Protein AF-A0A2V1GVE3-F1 (afdb_monomer)

Radius of gyration: 42.38 Å; Cα contacts (8 Å, |Δi|>4): 350; chains: 1; bounding box: 126×67×117 Å

Foldseek 3Di:
DDDDDDDDDDDDDDDDDDDPDDPDDDPDDDPPPPPQQKWKWFADPVRDIDIGSDDDPVGVQQWIFIATPVRHTPDTGHHNDDPVRVVVVVVVVVVVVVVVVVVVVVVVVLVVVLVVLVVQDVDLVRLVVVLVVLLVVLVVLLVVLVVVLVVLVVVLVVLVVVQVVCVVVVHDDDPVSVVSNVVSVVSNVVSVVVNVVSVVVSVVSVQVSLVSSVSNVVSQVVDPDQKDKDKADKAKDQDPVLLVVLVVLLVVLQVVQFPADWDDDDVQKTWGDDDPDQQGKTKIWGWHDDDRIIIIMMMIMGGPDPSRVVNCVDPSNNCSSVVSNVSSPPD

Mean predicted aligned error: 17.36 Å

Structure (mmCIF, N/CA/C/O backbone):
data_AF-A0A2V1GVE3-F1
#
_entry.id   AF-A0A2V1GVE3-F1
#
loop_
_atom_site.group_PDB
_atom_site.id
_atom_site.type_symbol
_atom_site.label_atom_id
_atom_site.label_alt_id
_atom_site.label_comp_id
_atom_site.label_asym_id
_atom_site.label_entity_id
_atom_site.label_seq_id
_atom_site.pdbx_PDB_ins_code
_atom_site.Cartn_x
_atom_site.Cartn_y
_atom_site.Cartn_z
_atom_site.occupancy
_atom_site.B_iso_or_equiv
_atom_site.auth_seq_id
_atom_site.auth_comp_id
_atom_site.auth_asym_id
_atom_site.auth_atom_id
_atom_site.pdbx_PDB_model_num
ATOM 1 N N . MET A 1 1 ? 76.079 37.825 -22.924 1.00 37.75 1 MET A N 1
ATOM 2 C CA . MET A 1 1 ? 77.444 38.268 -23.278 1.00 37.75 1 MET A CA 1
ATOM 3 C C . MET A 1 1 ? 78.174 37.105 -23.937 1.00 37.75 1 MET A C 1
ATOM 5 O O . MET A 1 1 ? 78.287 36.090 -23.274 1.00 37.75 1 MET A O 1
ATOM 9 N N . THR A 1 2 ? 78.630 37.287 -25.194 1.00 36.16 2 THR A N 1
ATOM 10 C CA . THR A 1 2 ? 79.810 36.641 -25.851 1.00 36.16 2 THR A CA 1
ATOM 11 C C . THR A 1 2 ? 79.883 35.098 -25.899 1.00 36.16 2 THR A C 1
ATOM 13 O O . THR A 1 2 ? 79.763 34.445 -24.884 1.00 36.16 2 THR A O 1
ATOM 16 N N . LYS A 1 3 ? 80.199 34.400 -26.996 1.00 37.75 3 LYS A N 1
ATOM 17 C CA . LYS A 1 3 ? 80.628 34.737 -28.361 1.00 37.75 3 LYS A CA 1
ATOM 18 C C . LYS A 1 3 ? 80.541 33.443 -29.204 1.00 37.75 3 LYS A C 1
ATOM 20 O O . LYS A 1 3 ? 80.610 32.338 -28.684 1.00 37.75 3 LYS A O 1
ATOM 25 N N . ILE A 1 4 ? 80.413 33.644 -30.506 1.00 44.38 4 ILE A N 1
ATOM 26 C CA . ILE A 1 4 ? 80.343 32.706 -31.637 1.00 44.38 4 ILE A CA 1
ATOM 27 C C . ILE A 1 4 ? 81.635 31.874 -31.809 1.00 44.38 4 ILE A C 1
ATOM 29 O O . ILE A 1 4 ? 82.706 32.464 -31.694 1.00 44.38 4 ILE A O 1
ATOM 33 N N . ASN A 1 5 ? 81.556 30.595 -32.236 1.00 37.81 5 ASN A N 1
ATOM 34 C CA . ASN A 1 5 ? 82.316 30.138 -33.421 1.00 37.81 5 ASN A CA 1
ATOM 35 C C . ASN A 1 5 ? 81.831 28.836 -34.103 1.00 37.81 5 ASN A C 1
ATOM 37 O O . ASN A 1 5 ? 81.372 27.900 -33.461 1.00 37.81 5 ASN A O 1
ATOM 41 N N . LYS A 1 6 ? 81.963 28.843 -35.437 1.00 43.66 6 LYS A N 1
ATOM 42 C CA . LYS A 1 6 ? 81.540 27.881 -36.475 1.00 43.66 6 LYS A CA 1
ATOM 43 C C . LYS A 1 6 ? 82.501 26.693 -36.663 1.00 43.66 6 LYS A C 1
ATOM 45 O O . LYS A 1 6 ? 83.693 26.846 -36.419 1.00 43.66 6 LYS A O 1
ATOM 50 N N . LYS A 1 7 ? 81.988 25.615 -37.288 1.00 41.34 7 LYS A N 1
ATOM 51 C CA . LYS A 1 7 ? 82.559 24.824 -38.423 1.00 41.34 7 LYS A CA 1
ATOM 52 C C . LYS A 1 7 ? 81.485 23.800 -38.884 1.00 41.34 7 LYS A C 1
ATOM 54 O O . LYS A 1 7 ? 81.005 23.047 -38.053 1.00 41.34 7 LYS A O 1
ATOM 59 N N . THR A 1 8 ? 80.818 23.952 -40.042 1.00 41.19 8 THR A N 1
ATOM 60 C CA . THR A 1 8 ? 81.115 23.358 -41.384 1.00 41.19 8 THR A CA 1
ATOM 61 C C . THR A 1 8 ? 81.388 21.840 -41.356 1.00 41.19 8 THR A C 1
ATOM 63 O O . THR A 1 8 ? 82.301 21.442 -40.649 1.00 41.19 8 THR A O 1
ATOM 66 N N . GLY A 1 9 ? 80.737 20.950 -42.122 1.00 36.59 9 GLY A N 1
ATOM 67 C CA . GLY A 1 9 ? 79.708 21.106 -43.156 1.00 36.59 9 GLY A CA 1
ATOM 68 C C . GLY A 1 9 ? 79.300 19.770 -43.826 1.00 36.59 9 GLY A C 1
ATOM 69 O O . GLY A 1 9 ? 79.754 18.713 -43.412 1.00 36.59 9 GLY A O 1
ATOM 70 N N . PHE A 1 10 ? 78.489 19.905 -44.888 1.00 38.00 10 PHE A N 1
ATOM 71 C CA . PHE A 1 10 ? 78.283 19.023 -46.059 1.00 38.00 10 PHE A CA 1
ATOM 72 C C . PHE A 1 10 ? 77.611 17.630 -45.964 1.00 38.00 10 PHE A C 1
ATOM 74 O O . PHE A 1 10 ? 78.106 16.719 -45.316 1.00 38.00 10 PHE A O 1
ATOM 81 N N . GLY A 1 11 ? 76.550 17.452 -46.779 1.00 40.25 11 GLY A N 1
ATOM 82 C CA . GLY A 1 11 ? 76.031 16.152 -47.241 1.00 40.25 11 GLY A CA 1
ATOM 83 C C . GLY A 1 11 ? 74.577 16.152 -47.762 1.00 40.25 11 GLY A C 1
ATOM 84 O O . GLY A 1 11 ? 73.691 15.745 -47.027 1.00 40.25 11 GLY A O 1
ATOM 85 N N . PHE A 1 12 ? 74.353 16.641 -48.997 1.00 42.25 12 PHE A N 1
ATOM 86 C CA . PHE A 1 12 ? 73.345 16.237 -50.019 1.00 42.25 12 PHE A CA 1
ATOM 87 C C . PHE A 1 12 ? 72.037 15.551 -49.542 1.00 42.25 12 PHE A C 1
ATOM 89 O O . PHE A 1 12 ? 72.060 14.425 -49.069 1.00 42.25 12 PHE A O 1
ATOM 96 N N . SER A 1 13 ? 70.846 16.166 -49.571 1.00 39.00 13 SER A N 1
ATOM 97 C CA . SER A 1 13 ? 70.006 16.584 -50.719 1.00 39.00 13 SER A CA 1
ATOM 98 C C . SER A 1 13 ? 69.772 15.515 -51.803 1.00 39.00 13 SER A C 1
ATOM 100 O O . SER A 1 13 ? 70.729 15.043 -52.406 1.00 39.00 13 SER A O 1
ATOM 102 N N . LEU A 1 14 ? 68.479 15.292 -52.109 1.00 43.78 14 LEU A N 1
ATOM 103 C CA . LEU A 1 14 ? 67.877 14.676 -53.313 1.00 43.78 14 LEU A CA 1
ATOM 104 C C . LEU A 1 14 ? 67.512 13.177 -53.281 1.00 43.78 14 LEU A C 1
ATOM 106 O O . LEU A 1 14 ? 68.164 12.392 -53.948 1.00 43.78 14 LEU A O 1
ATOM 110 N N . ILE A 1 15 ? 66.372 12.810 -52.666 1.00 50.91 15 ILE A N 1
ATOM 111 C CA . ILE A 1 15 ? 65.412 11.833 -53.250 1.00 50.91 15 ILE A CA 1
ATOM 112 C C . ILE A 1 15 ? 63.977 12.234 -52.845 1.00 50.91 15 ILE A C 1
ATOM 114 O O . ILE A 1 15 ? 63.296 11.588 -52.053 1.00 50.91 15 ILE A O 1
ATOM 118 N N . ARG A 1 16 ? 63.506 13.370 -53.356 1.00 51.75 16 ARG A N 1
ATOM 119 C CA . ARG A 1 16 ? 62.081 13.719 -53.428 1.00 51.75 16 ARG A CA 1
ATOM 120 C C . ARG A 1 16 ? 61.879 14.269 -54.829 1.00 51.75 16 ARG A C 1
ATOM 122 O O . ARG A 1 16 ? 62.586 15.200 -55.185 1.00 51.75 16 ARG A O 1
ATOM 129 N N . GLN A 1 17 ? 60.910 13.718 -55.556 1.00 49.25 17 GLN A N 1
ATOM 130 C CA . GLN A 1 17 ? 60.541 14.020 -56.949 1.00 49.25 17 GLN A CA 1
ATOM 131 C C . GLN A 1 17 ? 61.241 13.165 -58.011 1.00 49.25 17 GLN A C 1
ATOM 133 O O . GLN A 1 17 ? 62.221 13.570 -58.623 1.00 49.25 17 GLN A O 1
ATOM 138 N N . ALA A 1 18 ? 60.640 12.015 -58.311 1.00 44.72 18 ALA A N 1
ATOM 139 C CA . ALA A 1 18 ? 60.601 11.512 -59.676 1.00 44.72 18 ALA A CA 1
ATOM 140 C C . ALA A 1 18 ? 59.328 10.675 -59.881 1.00 44.72 18 ALA A C 1
ATOM 142 O O . ALA A 1 18 ? 58.996 9.828 -59.058 1.00 44.72 18 ALA A O 1
ATOM 143 N N . LEU A 1 19 ? 58.667 10.935 -61.011 1.00 45.78 19 LEU A N 1
ATOM 144 C CA . LEU A 1 19 ? 57.646 10.112 -61.673 1.00 45.78 19 LEU A CA 1
ATOM 145 C C . LEU A 1 19 ? 56.192 10.207 -61.196 1.00 45.78 19 LEU A C 1
ATOM 147 O O . LEU A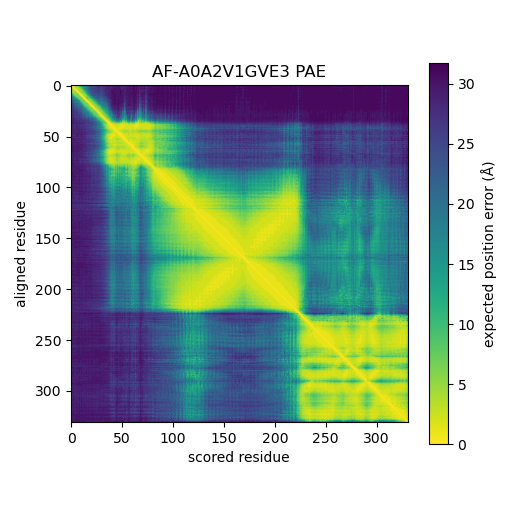 1 19 ? 55.490 9.239 -60.930 1.00 45.78 19 LEU A O 1
ATOM 151 N N . LEU A 1 20 ? 55.719 11.442 -61.319 1.00 49.06 20 LEU A N 1
ATOM 152 C CA . LEU A 1 20 ? 54.380 11.853 -61.744 1.00 49.06 20 LEU A CA 1
ATOM 153 C C . LEU A 1 20 ? 54.157 11.562 -63.258 1.00 49.06 20 LEU A C 1
ATOM 155 O O . LE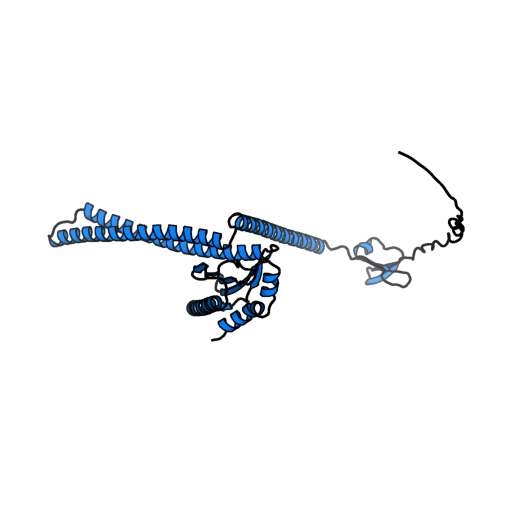U A 1 20 ? 53.846 12.466 -64.024 1.00 49.06 20 LEU A O 1
ATOM 159 N N . VAL A 1 21 ? 54.349 10.315 -63.719 1.00 54.81 21 VAL A N 1
ATOM 160 C CA . VAL A 1 21 ? 54.009 9.871 -65.096 1.00 54.81 21 VAL A CA 1
ATOM 161 C C . VAL A 1 21 ? 53.465 8.440 -65.044 1.00 54.81 21 VAL A C 1
ATOM 163 O O . VAL A 1 21 ? 54.191 7.463 -65.182 1.00 54.81 21 VAL A O 1
ATOM 166 N N . GLY A 1 22 ? 52.163 8.328 -64.796 1.00 44.28 22 GLY A N 1
ATOM 167 C CA . GLY A 1 22 ? 51.412 7.067 -64.787 1.00 44.28 22 GLY A CA 1
ATOM 168 C C . GLY A 1 22 ? 49.901 7.305 -64.836 1.00 44.28 22 GLY A C 1
ATOM 169 O O . GLY A 1 22 ? 49.133 6.542 -64.263 1.00 44.28 22 GLY A O 1
ATOM 170 N N . LEU A 1 23 ? 49.480 8.416 -65.453 1.00 51.88 23 LEU A N 1
ATOM 171 C CA . LEU A 1 23 ? 48.097 8.898 -65.478 1.00 51.88 23 LEU A CA 1
ATOM 172 C C . LEU A 1 23 ? 47.682 9.279 -66.910 1.00 51.88 23 LEU A C 1
ATOM 174 O O . LEU A 1 23 ? 47.375 10.432 -67.183 1.00 51.88 23 LEU A O 1
ATOM 178 N N . ALA A 1 24 ? 47.719 8.326 -67.841 1.00 51.75 24 ALA A N 1
ATOM 179 C CA . ALA A 1 24 ? 47.086 8.455 -69.157 1.00 51.75 24 ALA A CA 1
ATOM 180 C C . ALA A 1 24 ? 47.002 7.076 -69.825 1.00 51.75 24 ALA A C 1
ATOM 182 O O . ALA A 1 24 ? 47.941 6.650 -70.488 1.00 51.75 24 ALA A O 1
ATOM 183 N N . GLY A 1 25 ? 45.895 6.356 -69.627 1.00 52.75 25 GLY A N 1
ATOM 184 C CA . GLY A 1 25 ? 45.672 5.101 -70.352 1.00 52.75 25 GLY A CA 1
ATOM 185 C C . GLY A 1 25 ? 44.763 4.083 -69.677 1.00 52.75 25 GLY A C 1
ATOM 186 O O . GLY A 1 25 ? 45.091 2.907 -69.699 1.00 52.75 25 GLY A O 1
ATOM 187 N N . LEU A 1 26 ? 43.648 4.497 -69.065 1.00 49.66 26 LEU A N 1
ATOM 188 C CA . LEU A 1 26 ? 42.539 3.574 -68.780 1.00 49.66 26 LEU A CA 1
ATOM 189 C C . LEU A 1 26 ? 41.209 4.325 -68.589 1.00 49.66 26 LEU A C 1
ATOM 191 O O . LEU A 1 26 ? 40.486 4.128 -67.618 1.00 49.66 26 LEU A O 1
ATOM 195 N N . LEU A 1 27 ? 40.889 5.230 -69.515 1.00 52.12 27 LEU A N 1
ATOM 196 C CA . LEU A 1 27 ? 39.524 5.721 -69.693 1.00 52.12 27 LEU A CA 1
ATOM 197 C C . LEU A 1 27 ? 39.025 5.198 -71.040 1.00 52.12 27 LEU A C 1
ATOM 199 O O . LEU A 1 27 ? 39.650 5.484 -72.055 1.00 52.12 27 LEU A O 1
ATOM 203 N N . LEU A 1 28 ? 37.901 4.472 -70.986 1.00 52.44 28 LEU A N 1
ATOM 204 C CA . LEU A 1 28 ? 36.991 4.020 -72.057 1.00 52.44 28 LEU A CA 1
ATOM 205 C C . LEU A 1 28 ? 36.782 2.499 -72.092 1.00 52.44 28 LEU A C 1
ATOM 207 O O . LEU A 1 28 ? 37.067 1.814 -73.065 1.00 52.44 28 LEU A O 1
ATOM 211 N N . ALA A 1 29 ? 36.157 1.998 -71.031 1.00 51.84 29 ALA A N 1
ATOM 212 C CA . ALA A 1 29 ? 35.218 0.889 -71.131 1.00 51.84 29 ALA A CA 1
ATOM 213 C C . ALA A 1 29 ? 34.040 1.199 -70.199 1.00 51.84 29 ALA A C 1
ATOM 215 O O . ALA A 1 29 ? 33.938 0.674 -69.094 1.00 51.84 29 ALA A O 1
ATOM 216 N N . GLN A 1 30 ? 33.174 2.128 -70.611 1.00 52.72 30 GLN A N 1
ATOM 217 C CA . GLN A 1 30 ? 31.845 2.200 -70.014 1.00 52.72 30 GLN A CA 1
ATOM 218 C C . GLN A 1 30 ? 31.060 1.010 -70.576 1.00 52.72 30 GLN A C 1
ATOM 220 O O . GLN A 1 30 ? 30.898 0.941 -71.797 1.00 52.72 30 GLN A O 1
ATOM 225 N N . PRO A 1 31 ? 30.593 0.052 -69.755 1.00 49.28 31 PRO A N 1
ATOM 226 C CA . PRO A 1 31 ? 29.668 -0.943 -70.257 1.00 49.28 31 PRO A CA 1
ATOM 227 C C . PRO A 1 31 ? 28.415 -0.188 -70.694 1.00 49.28 31 PRO A C 1
ATOM 229 O O . PRO A 1 31 ? 27.732 0.428 -69.871 1.00 49.28 31 PRO A O 1
ATOM 232 N N . ALA A 1 32 ? 28.127 -0.210 -71.996 1.00 47.47 32 ALA A N 1
ATOM 233 C CA . ALA A 1 32 ? 26.813 0.146 -72.493 1.00 47.47 32 ALA A CA 1
ATOM 234 C C . ALA A 1 32 ? 25.817 -0.673 -71.670 1.00 47.47 32 ALA A C 1
ATOM 236 O O . ALA A 1 32 ? 25.848 -1.906 -71.677 1.00 47.47 32 ALA A O 1
ATOM 237 N N . SER A 1 33 ? 25.004 0.014 -70.872 1.00 47.16 33 SER A N 1
ATOM 238 C CA . SER A 1 33 ? 23.936 -0.629 -70.126 1.00 47.16 33 SER A CA 1
ATOM 239 C C . SER A 1 33 ? 22.958 -1.137 -71.169 1.00 47.16 33 SER A C 1
ATOM 241 O O . SER A 1 33 ? 22.114 -0.380 -71.636 1.00 47.16 33 SER A O 1
ATOM 243 N N . ALA A 1 34 ? 23.120 -2.388 -71.599 1.00 49.06 34 ALA A N 1
ATOM 244 C CA . ALA A 1 34 ? 22.124 -3.060 -72.406 1.00 49.06 34 ALA A CA 1
ATOM 245 C C . ALA A 1 34 ? 20.800 -2.918 -71.650 1.00 49.06 34 ALA A C 1
ATOM 247 O O . ALA A 1 34 ? 20.670 -3.425 -70.527 1.00 49.06 34 ALA A O 1
ATOM 248 N N . GLU A 1 35 ? 19.846 -2.177 -72.218 1.00 53.88 35 GLU A N 1
ATOM 249 C CA . GLU A 1 35 ? 18.466 -2.185 -71.751 1.00 53.88 35 GLU A CA 1
ATOM 250 C C . GLU A 1 35 ? 17.973 -3.624 -71.880 1.00 53.88 35 GLU A C 1
ATOM 252 O O . GLU A 1 35 ? 17.539 -4.071 -72.938 1.00 53.88 35 GLU A O 1
ATOM 257 N N . ARG A 1 36 ? 18.135 -4.396 -70.802 1.00 64.31 36 ARG A N 1
ATOM 258 C CA . ARG A 1 36 ? 17.699 -5.789 -70.735 1.00 64.31 36 ARG A CA 1
ATOM 259 C C . ARG A 1 36 ? 16.209 -5.794 -71.061 1.00 64.31 36 ARG A C 1
ATOM 261 O O . ARG A 1 36 ? 15.446 -5.187 -70.299 1.00 64.31 36 ARG A O 1
ATOM 268 N N . LYS A 1 37 ? 15.796 -6.423 -72.172 1.00 74.56 37 LYS A N 1
ATOM 269 C CA . LYS A 1 37 ? 14.394 -6.380 -72.604 1.00 74.56 37 LYS A CA 1
ATOM 270 C C . LYS A 1 37 ? 13.535 -6.959 -71.486 1.00 74.56 37 LYS A C 1
ATOM 272 O O . LYS A 1 37 ? 13.787 -8.054 -70.978 1.00 74.56 37 LYS A O 1
ATOM 277 N N . ARG A 1 38 ? 12.548 -6.178 -71.049 1.00 85.31 38 ARG A N 1
ATOM 278 C CA . ARG A 1 38 ? 11.604 -6.569 -70.000 1.00 85.31 38 ARG A CA 1
ATOM 279 C C . ARG A 1 38 ? 10.322 -7.036 -70.658 1.00 85.31 38 ARG A C 1
ATOM 281 O O . ARG A 1 38 ? 9.808 -6.371 -71.553 1.00 85.31 38 ARG A O 1
ATOM 288 N N . PHE A 1 39 ? 9.800 -8.149 -70.171 1.00 90.56 39 PHE A N 1
ATOM 289 C CA . PHE A 1 39 ? 8.516 -8.682 -70.596 1.00 90.56 39 PHE A CA 1
ATOM 290 C C . PHE A 1 39 ? 7.552 -8.682 -69.417 1.00 90.56 39 PHE A C 1
ATOM 292 O O . PHE A 1 39 ? 7.958 -8.779 -68.260 1.00 90.56 39 PHE A O 1
ATOM 299 N N . TYR A 1 40 ? 6.267 -8.586 -69.715 1.00 92.06 40 TYR A N 1
ATOM 300 C CA . TYR A 1 40 ? 5.182 -8.607 -68.751 1.00 92.06 40 TYR A CA 1
ATOM 301 C C . TYR A 1 40 ? 4.408 -9.909 -68.909 1.00 92.06 40 TYR A C 1
ATOM 303 O O . TYR A 1 40 ? 3.904 -10.204 -69.991 1.00 92.06 40 TYR A O 1
ATOM 311 N N . ARG A 1 41 ? 4.311 -10.675 -67.824 1.00 92.06 41 ARG A N 1
ATOM 312 C CA . ARG A 1 41 ? 3.550 -11.918 -67.727 1.00 92.06 41 ARG A CA 1
ATOM 313 C C . ARG A 1 41 ? 2.268 -11.679 -66.934 1.00 92.06 41 ARG A C 1
ATOM 315 O O . ARG A 1 41 ? 2.337 -11.268 -65.777 1.00 92.06 41 ARG A O 1
ATOM 322 N N . TYR A 1 42 ? 1.113 -11.921 -67.542 1.00 91.19 42 TYR A N 1
ATOM 323 C CA . TYR A 1 42 ? -0.207 -11.748 -66.921 1.00 91.19 42 TYR A CA 1
ATOM 324 C C . TYR A 1 42 ? -1.177 -12.850 -67.365 1.00 91.19 42 TYR A C 1
ATOM 326 O O . TYR A 1 42 ? -0.880 -13.597 -68.294 1.00 91.19 42 TYR A O 1
ATOM 334 N N . ILE A 1 43 ? -2.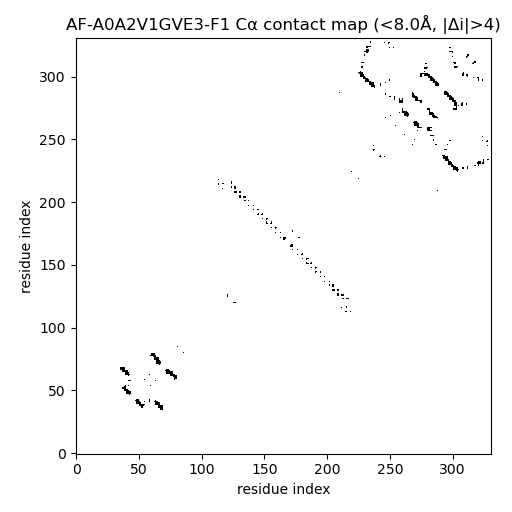324 -12.966 -66.694 1.00 89.81 43 ILE A N 1
ATOM 335 C CA . ILE A 1 43 ? -3.372 -13.939 -67.033 1.00 89.81 43 ILE A CA 1
ATOM 336 C C . ILE A 1 43 ? -4.490 -13.236 -67.815 1.00 89.81 43 ILE A C 1
ATOM 338 O O . ILE A 1 43 ? -4.984 -12.190 -67.382 1.00 89.81 43 ILE A O 1
ATOM 342 N N . ASP A 1 44 ? -4.858 -13.785 -68.974 1.00 87.94 44 ASP A N 1
ATOM 343 C CA . ASP A 1 44 ? -5.941 -13.270 -69.817 1.00 87.94 44 ASP A CA 1
ATOM 344 C C . ASP A 1 44 ? -7.343 -13.662 -69.299 1.00 87.94 44 ASP A C 1
ATOM 346 O O . ASP A 1 44 ? -7.499 -14.336 -68.281 1.00 87.94 44 ASP A 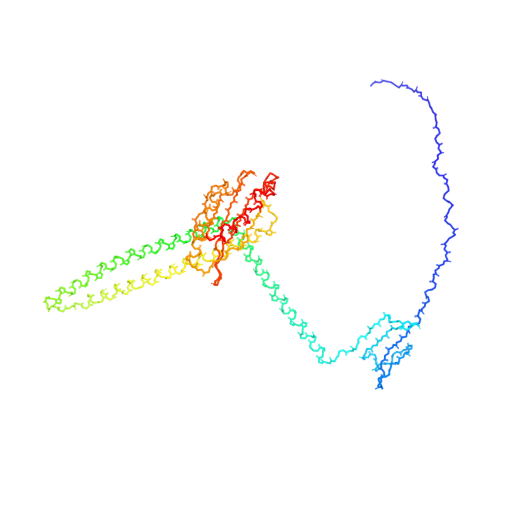O 1
ATOM 350 N N . GLU A 1 45 ? -8.401 -13.214 -69.978 1.00 85.56 45 GLU A N 1
ATOM 351 C CA . GLU A 1 45 ? -9.790 -13.544 -69.606 1.00 85.56 45 GLU A CA 1
ATOM 352 C C . GLU A 1 45 ? -10.127 -15.041 -69.726 1.00 85.56 45 GLU A C 1
ATOM 354 O O . GLU A 1 45 ? -11.050 -15.500 -69.060 1.00 85.56 45 GLU A O 1
ATOM 359 N N . GLY A 1 46 ? -9.367 -15.807 -70.515 1.00 84.56 46 GLY A N 1
ATOM 360 C CA . GLY A 1 46 ? -9.511 -17.256 -70.656 1.00 84.56 46 GLY A CA 1
ATOM 361 C C . GLY A 1 46 ? -8.656 -18.062 -69.674 1.00 84.56 46 GLY A C 1
ATOM 362 O O . GLY A 1 46 ? -8.549 -19.276 -69.832 1.00 84.56 46 GLY A O 1
ATOM 363 N N . GLY A 1 47 ? -8.011 -17.413 -68.697 1.00 81.69 47 GLY A N 1
ATOM 364 C CA . GLY A 1 47 ? -7.142 -18.077 -67.724 1.00 81.69 47 GLY A CA 1
ATOM 365 C C . GLY A 1 47 ? -5.765 -18.469 -68.271 1.00 81.69 47 GLY A C 1
ATOM 366 O O . GLY A 1 47 ? -5.039 -19.213 -67.614 1.00 81.69 47 GLY A O 1
ATOM 367 N N . ARG A 1 48 ? -5.379 -17.983 -69.458 1.00 89.56 48 ARG A N 1
ATOM 368 C CA . ARG A 1 48 ? -4.098 -18.304 -70.099 1.00 89.56 48 ARG A CA 1
ATOM 369 C C . ARG A 1 48 ? -3.023 -17.302 -69.698 1.00 89.56 48 ARG A C 1
ATOM 371 O O . ARG A 1 48 ? -3.257 -16.096 -69.647 1.00 89.56 48 ARG A O 1
ATOM 378 N N . THR A 1 49 ? -1.815 -17.803 -69.460 1.00 89.75 49 THR A N 1
ATOM 379 C CA . THR A 1 49 ? -0.634 -16.973 -69.200 1.00 89.75 49 THR A CA 1
ATOM 380 C C . THR A 1 49 ? -0.129 -16.359 -70.503 1.00 89.75 49 THR A C 1
ATOM 382 O O . THR A 1 49 ? 0.285 -17.076 -71.410 1.00 89.75 49 THR A O 1
ATOM 385 N N . VAL A 1 50 ? -0.122 -15.032 -70.581 1.00 91.06 50 VAL A N 1
ATOM 386 C CA . VAL A 1 50 ? 0.353 -14.255 -71.731 1.00 91.06 50 VAL A CA 1
ATOM 387 C C . VAL A 1 50 ? 1.629 -13.514 -71.346 1.00 91.06 50 VAL A C 1
ATOM 389 O O . VAL A 1 50 ? 1.688 -12.884 -70.290 1.00 91.06 50 VAL A O 1
ATOM 392 N N . ILE A 1 51 ? 2.646 -13.578 -72.209 1.00 91.50 51 ILE A N 1
ATOM 393 C CA . ILE A 1 51 ? 3.904 -12.830 -72.082 1.00 91.50 51 ILE A CA 1
ATOM 394 C C . ILE A 1 51 ? 3.968 -11.820 -73.226 1.00 91.50 51 ILE A C 1
ATOM 396 O O . ILE A 1 51 ? 3.879 -12.202 -74.389 1.00 91.50 51 ILE A O 1
ATOM 400 N N . ASN A 1 52 ? 4.104 -10.532 -72.911 1.00 89.69 52 ASN A N 1
ATOM 401 C CA . ASN A 1 52 ? 4.158 -9.472 -73.918 1.00 89.69 52 ASN A CA 1
ATOM 402 C C . ASN A 1 52 ? 5.095 -8.329 -73.485 1.00 89.69 52 ASN A C 1
ATOM 404 O O . ASN A 1 52 ? 5.374 -8.157 -72.301 1.00 89.69 52 ASN A O 1
ATOM 408 N N . TYR A 1 53 ? 5.569 -7.526 -74.434 1.00 88.25 53 TYR A N 1
ATOM 409 C CA . TYR A 1 53 ? 6.373 -6.324 -74.197 1.00 88.25 53 TYR A CA 1
ATOM 410 C C . TYR A 1 53 ? 5.575 -5.182 -73.554 1.00 88.25 53 TYR A C 1
ATOM 412 O O . TYR A 1 53 ? 6.152 -4.250 -73.003 1.00 88.25 53 TYR A O 1
ATOM 420 N N . THR A 1 54 ? 4.242 -5.231 -73.605 1.00 85.56 54 THR A N 1
ATOM 421 C CA . THR A 1 54 ? 3.363 -4.224 -72.997 1.00 85.56 54 THR A CA 1
ATOM 422 C C . THR A 1 54 ? 2.163 -4.892 -72.340 1.00 85.56 54 THR A C 1
ATOM 424 O O . THR A 1 54 ? 1.644 -5.895 -72.833 1.00 85.56 54 THR A O 1
ATOM 427 N N . ILE A 1 55 ? 1.711 -4.330 -71.219 1.00 87.88 55 ILE A N 1
ATOM 428 C CA . ILE A 1 55 ? 0.516 -4.786 -70.515 1.00 87.88 55 ILE A CA 1
ATOM 429 C C . ILE A 1 55 ? -0.704 -3.937 -70.906 1.00 87.88 55 ILE A C 1
ATOM 431 O O . ILE A 1 55 ? -0.690 -2.720 -70.709 1.00 87.88 55 ILE A O 1
ATOM 435 N N . PRO A 1 56 ? -1.782 -4.544 -71.435 1.00 87.62 56 PRO A N 1
ATOM 436 C CA . PRO A 1 56 ? -3.025 -3.826 -71.678 1.00 87.62 56 PRO A CA 1
ATOM 437 C C . PRO A 1 56 ? -3.636 -3.298 -70.366 1.00 87.62 56 PRO A C 1
ATOM 439 O O . PRO A 1 56 ? -3.644 -4.029 -69.367 1.00 87.62 56 PRO A O 1
ATOM 442 N N . PRO A 1 57 ? -4.237 -2.090 -70.357 1.00 84.38 57 PRO A N 1
ATOM 443 C CA . PRO A 1 57 ? -4.785 -1.478 -69.142 1.00 84.38 57 PRO A CA 1
ATOM 444 C C . PRO A 1 57 ? -5.751 -2.378 -68.354 1.00 84.38 57 PRO A C 1
ATOM 446 O O . PRO A 1 57 ? -5.713 -2.402 -67.126 1.00 84.38 57 PRO A O 1
ATOM 449 N N . LYS A 1 58 ? -6.563 -3.189 -69.050 1.00 84.38 58 LYS A N 1
ATOM 450 C CA . LYS A 1 58 ? -7.544 -4.100 -68.432 1.00 84.38 58 LYS A CA 1
ATOM 451 C C . LYS A 1 58 ? -6.938 -5.231 -67.586 1.00 84.38 58 LYS A C 1
ATOM 453 O O . LYS A 1 58 ? -7.613 -5.751 -66.700 1.00 84.38 58 LYS A O 1
ATOM 458 N N . TYR A 1 59 ? -5.681 -5.604 -67.834 1.00 85.06 59 TYR A N 1
ATOM 459 C CA . TYR A 1 59 ? -4.979 -6.652 -67.081 1.00 85.06 59 TYR A CA 1
ATOM 460 C C . TYR A 1 59 ? -4.032 -6.085 -66.022 1.00 85.06 59 TYR A C 1
ATOM 462 O O . TYR A 1 59 ? -3.749 -6.764 -65.039 1.00 85.06 59 TYR A O 1
ATOM 470 N N . ALA A 1 60 ? -3.611 -4.824 -66.157 1.00 83.50 60 ALA A N 1
ATOM 471 C CA . ALA A 1 60 ? -2.753 -4.160 -65.177 1.00 83.50 60 ALA A CA 1
ATOM 472 C C . ALA A 1 60 ? -3.367 -4.154 -63.764 1.00 83.50 60 ALA A C 1
ATOM 474 O O . ALA A 1 60 ? -2.661 -4.383 -62.784 1.00 83.50 60 ALA A O 1
ATOM 475 N N . ALA A 1 61 ? -4.690 -3.982 -63.660 1.00 80.12 61 ALA A N 1
ATOM 476 C CA . ALA A 1 61 ? -5.413 -3.999 -62.387 1.00 80.12 61 ALA A CA 1
ATOM 477 C C . ALA A 1 61 ? -5.540 -5.397 -61.745 1.00 80.12 61 ALA A C 1
ATOM 479 O O . ALA A 1 61 ? -5.831 -5.486 -60.557 1.00 80.12 61 ALA A O 1
ATOM 480 N N . LYS A 1 62 ? -5.310 -6.489 -62.489 1.00 82.50 62 LYS A N 1
ATOM 481 C CA . LYS A 1 62 ? -5.399 -7.875 -61.982 1.00 82.50 62 LYS A CA 1
ATOM 482 C C . LYS A 1 62 ? -4.066 -8.409 -61.441 1.00 82.50 62 LYS A C 1
ATOM 484 O O . LYS A 1 62 ? -4.018 -9.524 -60.932 1.00 82.50 62 LYS A O 1
ATOM 489 N N . GLY A 1 63 ? -3.006 -7.604 -61.510 1.00 84.12 63 GLY A N 1
ATOM 490 C CA . GLY A 1 63 ? -1.656 -8.004 -61.130 1.00 84.12 63 GLY A CA 1
ATOM 491 C C . GLY A 1 63 ? -0.924 -8.714 -62.268 1.00 84.12 63 GLY A C 1
ATOM 492 O O . GLY A 1 63 ? -1.528 -9.317 -63.154 1.00 84.12 63 GLY A O 1
ATOM 493 N N . TYR A 1 64 ? 0.398 -8.592 -62.271 1.00 90.44 64 TYR A N 1
ATOM 494 C CA . TYR A 1 64 ? 1.267 -9.103 -63.329 1.00 90.44 64 TYR A CA 1
ATOM 495 C C . TYR A 1 64 ? 2.709 -9.236 -62.837 1.00 90.44 64 TYR A C 1
ATOM 497 O O . TYR A 1 64 ? 3.100 -8.678 -61.812 1.00 90.44 64 TYR A O 1
ATOM 505 N N . GLU A 1 65 ? 3.530 -9.961 -63.580 1.00 91.69 65 GLU A N 1
ATOM 506 C CA . GLU A 1 65 ? 4.950 -10.151 -63.296 1.00 91.69 65 GLU A CA 1
ATOM 507 C C . GLU A 1 65 ? 5.792 -9.494 -64.390 1.00 91.69 65 GLU A C 1
ATOM 509 O O . GLU A 1 65 ? 5.455 -9.551 -65.567 1.00 91.69 65 GLU A O 1
ATOM 514 N N . ILE A 1 66 ? 6.891 -8.855 -64.007 1.00 91.25 66 ILE A N 1
ATOM 515 C CA . ILE A 1 66 ? 7.930 -8.374 -64.916 1.00 91.25 66 ILE A CA 1
ATOM 516 C C . ILE A 1 66 ? 9.008 -9.447 -64.936 1.00 91.25 66 ILE A C 1
ATOM 518 O O . ILE A 1 66 ? 9.551 -9.784 -63.882 1.00 91.25 66 ILE A O 1
ATOM 522 N N . ILE A 1 67 ? 9.316 -9.976 -66.113 1.00 92.44 67 ILE A N 1
ATOM 523 C CA . ILE A 1 67 ? 10.281 -11.055 -66.315 1.00 92.44 67 ILE A CA 1
ATOM 524 C C . ILE A 1 67 ? 11.411 -10.607 -67.254 1.00 92.44 67 ILE A C 1
ATOM 526 O O . ILE A 1 67 ? 11.239 -9.674 -68.045 1.00 92.44 67 ILE A O 1
ATOM 530 N N . ASN A 1 68 ? 12.577 -11.244 -67.146 1.00 89.31 68 ASN A N 1
ATOM 531 C CA . ASN A 1 68 ? 13.673 -11.068 -68.103 1.00 89.31 68 ASN A CA 1
ATOM 532 C C . ASN A 1 68 ? 13.494 -11.966 -69.343 1.00 89.31 68 ASN A C 1
ATOM 534 O O . ASN A 1 68 ? 12.580 -12.787 -69.395 1.00 89.31 68 ASN A O 1
ATOM 538 N N . GLU A 1 69 ? 14.393 -11.829 -70.319 1.00 86.69 69 GLU A N 1
ATOM 539 C CA . GLU A 1 69 ? 14.430 -12.635 -71.555 1.00 86.69 69 GLU A CA 1
ATOM 540 C C . GLU A 1 69 ? 14.439 -14.156 -71.305 1.00 86.69 69 GLU A C 1
ATOM 542 O O . GLU A 1 69 ? 13.874 -14.907 -72.093 1.00 86.69 69 GLU A O 1
ATOM 547 N N . ASN A 1 70 ? 14.985 -14.608 -70.171 1.00 86.69 70 ASN A N 1
ATOM 548 C CA . ASN A 1 70 ? 15.049 -16.025 -69.792 1.00 86.69 70 ASN A CA 1
ATOM 549 C C . ASN A 1 70 ? 13.810 -16.495 -69.004 1.00 86.69 70 ASN A C 1
ATOM 551 O O . ASN A 1 70 ? 13.804 -17.589 -68.444 1.00 86.69 70 ASN A O 1
ATOM 555 N N . GLY A 1 71 ? 12.774 -15.658 -68.889 1.00 81.25 71 GLY A N 1
ATOM 556 C CA . GLY A 1 71 ? 11.540 -15.980 -68.170 1.00 81.25 71 GLY A CA 1
ATOM 557 C C . GLY A 1 71 ? 11.621 -15.873 -66.641 1.00 81.25 71 GLY A C 1
ATOM 558 O O . GLY A 1 71 ? 10.659 -16.225 -65.949 1.00 81.25 71 GLY A O 1
ATOM 559 N N . MET A 1 72 ? 12.732 -15.368 -66.096 1.00 88.50 72 MET A N 1
ATOM 560 C CA . MET A 1 72 ? 12.938 -15.193 -64.656 1.00 88.50 72 MET A CA 1
ATOM 561 C C . M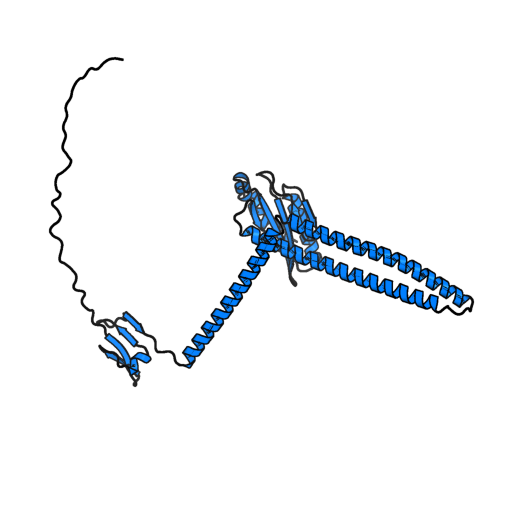ET A 1 72 ? 12.186 -13.961 -64.144 1.00 88.50 72 MET A C 1
ATOM 563 O O . MET A 1 72 ? 12.300 -12.878 -64.720 1.00 88.50 72 MET A O 1
ATOM 567 N N . VAL A 1 73 ? 11.454 -14.108 -63.035 1.00 91.06 73 VAL A N 1
ATOM 568 C CA . VAL A 1 73 ? 10.690 -13.014 -62.414 1.00 91.06 73 VAL A CA 1
ATOM 569 C C . VAL A 1 73 ? 11.635 -11.992 -61.793 1.00 91.06 73 VAL A C 1
ATOM 571 O O . VAL A 1 73 ? 12.324 -12.275 -60.820 1.00 91.06 73 VAL A O 1
ATOM 574 N N . LEU A 1 74 ? 11.623 -10.783 -62.346 1.00 88.62 74 LEU A N 1
ATOM 575 C CA . LEU A 1 74 ? 12.342 -9.626 -61.821 1.00 88.62 74 LEU A CA 1
ATOM 576 C C . LEU A 1 74 ? 11.515 -8.877 -60.770 1.00 88.62 74 LEU A C 1
ATOM 578 O O . LEU A 1 74 ? 12.065 -8.362 -59.801 1.00 88.62 74 LEU A O 1
ATOM 582 N N . LYS A 1 75 ? 10.193 -8.776 -60.966 1.00 89.12 75 LYS A N 1
ATOM 583 C CA . LYS A 1 75 ? 9.283 -8.069 -60.049 1.00 89.12 75 LYS A CA 1
ATOM 584 C C . LYS A 1 75 ? 7.858 -8.592 -60.185 1.00 89.12 75 LYS A C 1
ATOM 586 O O . LYS A 1 75 ? 7.379 -8.761 -61.298 1.00 89.12 75 LYS A O 1
ATOM 591 N N . LYS A 1 76 ? 7.149 -8.771 -59.073 1.00 90.00 76 LYS A N 1
ATOM 592 C CA . LYS A 1 76 ? 5.722 -9.125 -59.055 1.00 90.00 76 LYS A CA 1
ATOM 593 C C . LYS A 1 76 ? 4.887 -7.927 -58.610 1.00 90.00 76 LYS A C 1
ATOM 595 O O . LYS A 1 76 ? 5.193 -7.312 -57.592 1.00 90.00 76 LYS A O 1
ATOM 600 N N . ILE A 1 77 ? 3.858 -7.588 -59.379 1.00 89.12 77 ILE A N 1
ATOM 601 C CA . ILE A 1 77 ? 2.878 -6.541 -59.084 1.00 89.12 77 ILE A CA 1
ATOM 602 C C . ILE A 1 77 ? 1.570 -7.231 -58.702 1.00 89.12 77 ILE A C 1
ATOM 604 O O . ILE A 1 77 ? 1.020 -8.006 -59.482 1.00 89.12 77 ILE A O 1
ATOM 608 N N . ALA A 1 78 ? 1.095 -6.987 -57.482 1.00 83.56 78 ALA A N 1
ATOM 609 C CA . ALA A 1 78 ? -0.149 -7.570 -56.991 1.00 83.56 78 ALA A CA 1
ATOM 610 C C . ALA A 1 78 ? -1.375 -6.965 -57.696 1.00 83.56 78 ALA A C 1
ATOM 612 O O . ALA A 1 78 ? -1.318 -5.846 -58.207 1.00 83.56 78 ALA A O 1
ATOM 613 N N . ALA A 1 79 ? -2.484 -7.706 -57.695 1.00 84.12 79 ALA A N 1
ATOM 614 C CA . ALA A 1 79 ? -3.777 -7.192 -58.129 1.00 84.12 79 ALA A CA 1
ATOM 615 C C . ALA A 1 79 ? -4.198 -5.972 -57.298 1.00 84.12 79 ALA A C 1
ATOM 617 O O . ALA A 1 79 ? -3.861 -5.860 -56.115 1.00 84.12 79 ALA A O 1
ATOM 618 N N . ALA A 1 80 ? -4.962 -5.069 -57.910 1.00 80.94 80 ALA A N 1
ATOM 619 C CA . ALA A 1 80 ? -5.636 -4.008 -57.184 1.00 80.94 80 ALA A CA 1
ATOM 620 C C . ALA A 1 80 ? -6.625 -4.633 -56.189 1.00 80.94 80 ALA A C 1
ATOM 622 O O . ALA A 1 80 ? -7.401 -5.517 -56.549 1.00 80.94 80 ALA A O 1
ATOM 623 N N . LEU A 1 81 ? -6.588 -4.169 -54.937 1.00 81.44 81 LEU A N 1
ATOM 624 C CA . LEU A 1 81 ? -7.503 -4.636 -53.897 1.00 81.44 81 LEU A CA 1
ATOM 625 C C . LEU A 1 81 ? -8.951 -4.371 -54.315 1.00 81.44 81 LEU A C 1
ATOM 627 O O . LEU A 1 81 ? -9.282 -3.285 -54.803 1.00 81.44 81 LEU A O 1
ATOM 631 N N . THR A 1 82 ? -9.833 -5.331 -54.055 1.00 83.19 82 THR A N 1
ATOM 632 C CA . THR A 1 82 ? -11.273 -5.096 -54.167 1.00 83.19 82 THR A CA 1
ATOM 633 C C . THR A 1 82 ? -11.709 -4.020 -53.167 1.00 83.19 82 THR A C 1
ATOM 635 O O . THR A 1 82 ? -11.060 -3.773 -52.147 1.00 83.19 82 THR A O 1
ATOM 638 N N . ARG A 1 83 ? -12.857 -3.372 -53.413 1.00 81.56 83 ARG A N 1
ATOM 639 C CA . ARG A 1 83 ? -13.404 -2.358 -52.490 1.00 81.56 83 ARG A CA 1
ATOM 640 C C . ARG A 1 83 ? -13.573 -2.906 -51.063 1.00 81.56 83 ARG A C 1
ATOM 642 O O . ARG A 1 83 ? -13.358 -2.169 -50.102 1.00 81.56 83 ARG A O 1
ATOM 649 N N . GLN A 1 84 ? -13.941 -4.182 -50.929 1.00 83.12 84 GLN A N 1
ATOM 650 C CA . GLN A 1 84 ? -14.090 -4.854 -49.637 1.00 83.12 84 GLN A CA 1
ATOM 651 C C . GLN A 1 84 ? -12.738 -5.083 -48.951 1.00 83.12 84 GLN A C 1
ATOM 653 O O . GLN A 1 84 ? -12.590 -4.710 -47.790 1.00 83.12 84 GLN A O 1
ATOM 658 N N . GLU A 1 85 ? -11.734 -5.602 -49.663 1.00 84.19 85 GLU A N 1
ATOM 659 C CA . GLU A 1 85 ? -10.386 -5.809 -49.110 1.00 84.19 85 GLU A CA 1
ATOM 660 C C . GLU A 1 85 ? -9.706 -4.486 -48.742 1.00 84.19 85 GLU A C 1
ATOM 662 O O . GLU A 1 85 ? -9.051 -4.387 -47.704 1.00 84.19 85 GLU A O 1
ATOM 667 N N . TYR A 1 86 ? -9.903 -3.437 -49.544 1.00 82.25 86 TYR A N 1
ATOM 668 C CA . TYR A 1 86 ? -9.406 -2.100 -49.233 1.00 82.25 86 TYR A CA 1
ATOM 669 C C . TYR A 1 86 ? -10.044 -1.541 -47.955 1.00 82.25 86 TYR A C 1
ATOM 671 O O . TYR A 1 86 ? -9.334 -1.040 -47.080 1.00 82.25 86 TYR A O 1
ATOM 679 N N . LYS A 1 87 ? -11.372 -1.670 -47.806 1.00 89.69 87 LYS A N 1
ATOM 680 C CA . LYS A 1 87 ? -12.082 -1.257 -46.587 1.00 89.69 87 LYS A CA 1
ATOM 681 C C . LYS A 1 87 ? -11.608 -2.057 -45.369 1.00 89.69 87 LYS A C 1
ATOM 683 O O . LYS A 1 87 ? -11.265 -1.452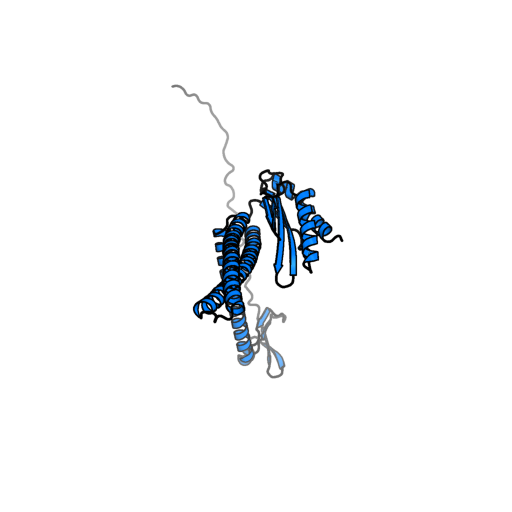 -44.359 1.00 89.69 87 LYS A O 1
ATOM 688 N N . ALA A 1 88 ? -11.485 -3.380 -45.488 1.00 89.56 88 ALA A N 1
ATOM 689 C CA . ALA A 1 88 ? -10.966 -4.239 -44.424 1.00 89.56 88 ALA A CA 1
ATOM 690 C C . ALA A 1 88 ? -9.530 -3.856 -44.020 1.00 89.56 88 ALA A C 1
ATOM 692 O O . ALA A 1 88 ? -9.225 -3.756 -42.831 1.00 89.56 88 ALA A O 1
ATOM 693 N N . GLN A 1 89 ? -8.656 -3.553 -44.988 1.00 89.81 89 GLN A N 1
ATOM 694 C CA . GLN A 1 89 ? -7.299 -3.081 -44.711 1.00 89.81 89 GLN A CA 1
ATOM 695 C C . GLN A 1 89 ? -7.298 -1.717 -44.001 1.00 89.81 89 GLN A C 1
ATOM 697 O O . GLN A 1 89 ? -6.509 -1.503 -43.076 1.00 89.81 89 GLN A O 1
ATOM 702 N N . GLN A 1 90 ? -8.161 -0.781 -44.410 1.00 93.06 90 GLN A N 1
ATOM 703 C CA . GLN A 1 90 ? -8.294 0.511 -43.733 1.00 93.06 90 GLN A CA 1
ATOM 704 C C . GLN A 1 90 ? -8.813 0.362 -42.301 1.00 93.06 90 GLN A C 1
ATOM 706 O O . GLN A 1 90 ? -8.289 1.010 -41.393 1.00 93.06 90 GLN A O 1
ATOM 711 N N . ASP A 1 91 ? -9.802 -0.501 -42.087 1.00 92.44 91 ASP A N 1
ATOM 712 C CA . ASP A 1 91 ? -10.369 -0.755 -40.767 1.00 92.44 91 ASP A CA 1
ATOM 713 C C . ASP A 1 91 ? -9.334 -1.421 -39.845 1.00 92.44 91 ASP A C 1
ATOM 715 O O . ASP A 1 91 ? -9.145 -0.959 -38.717 1.00 92.44 91 ASP A O 1
ATOM 719 N N . ALA A 1 92 ? -8.560 -2.393 -40.344 1.00 92.50 92 ALA A N 1
ATOM 720 C CA . ALA A 1 92 ? -7.441 -2.995 -39.614 1.00 92.50 92 ALA A CA 1
ATOM 721 C C . ALA A 1 92 ? -6.357 -1.961 -39.250 1.00 92.50 92 ALA A C 1
ATOM 723 O O . ALA A 1 92 ? -5.907 -1.902 -38.103 1.00 92.50 92 ALA A O 1
ATOM 724 N N . LYS A 1 93 ? -5.979 -1.078 -40.187 1.00 93.69 93 LYS A N 1
ATOM 725 C CA . LYS A 1 93 ? -5.042 0.033 -39.923 1.00 93.69 93 LYS A CA 1
ATOM 726 C C . LYS A 1 93 ? -5.586 0.998 -38.865 1.00 93.69 93 LYS A C 1
ATOM 728 O O . LYS A 1 93 ? -4.837 1.426 -37.984 1.00 93.69 93 LYS A O 1
ATOM 733 N N . ARG A 1 94 ? -6.882 1.331 -38.913 1.00 93.75 94 ARG A N 1
ATOM 734 C CA . ARG A 1 94 ? -7.536 2.190 -37.912 1.00 93.75 94 ARG A CA 1
ATOM 735 C C . ARG A 1 94 ? -7.514 1.530 -36.533 1.00 93.75 94 ARG A C 1
ATOM 737 O O . ARG A 1 94 ? -7.147 2.189 -35.563 1.00 93.75 94 ARG A O 1
ATOM 744 N N . GLN A 1 95 ? -7.847 0.243 -36.443 1.00 93.12 95 GLN A N 1
ATOM 745 C CA . GLN A 1 95 ? -7.798 -0.516 -35.191 1.00 93.12 95 GLN A CA 1
ATOM 746 C C . GLN A 1 95 ? -6.378 -0.584 -34.617 1.00 93.12 95 GLN A C 1
ATOM 748 O O . GLN A 1 95 ? -6.188 -0.272 -33.442 1.00 93.12 95 GLN A O 1
ATOM 753 N N . ALA A 1 96 ? -5.372 -0.890 -35.440 1.00 93.38 96 ALA A N 1
ATOM 754 C CA . ALA A 1 96 ? -3.973 -0.899 -35.017 1.00 93.38 96 ALA A CA 1
ATOM 755 C C . ALA A 1 96 ? -3.533 0.470 -34.467 1.00 93.38 96 ALA A C 1
ATOM 757 O O . ALA A 1 96 ? -2.940 0.545 -33.390 1.00 93.38 96 ALA A O 1
ATOM 758 N N . LYS A 1 97 ? -3.905 1.569 -35.141 1.00 93.50 97 LYS A N 1
ATOM 759 C CA . LYS A 1 97 ? -3.615 2.936 -34.677 1.00 93.50 97 LYS A CA 1
ATOM 760 C C . LYS A 1 97 ? -4.304 3.255 -33.346 1.00 93.50 97 LYS A C 1
ATOM 762 O O . LYS A 1 97 ? -3.694 3.878 -32.480 1.00 93.50 97 LYS A O 1
ATOM 767 N N . LEU A 1 98 ? -5.551 2.818 -33.155 1.00 93.56 98 LEU A N 1
ATOM 768 C CA . LEU A 1 98 ? -6.272 2.985 -31.889 1.00 93.56 98 LEU A CA 1
ATOM 769 C C . LEU A 1 98 ? -5.614 2.197 -30.748 1.00 93.56 98 LEU A C 1
ATOM 771 O O . LEU A 1 98 ? -5.467 2.731 -29.649 1.00 93.56 98 LEU A O 1
ATOM 775 N N . LEU A 1 99 ? -5.194 0.953 -30.997 1.00 93.44 99 LEU A N 1
ATOM 776 C CA . LEU A 1 99 ? -4.480 0.130 -30.016 1.00 93.44 99 LEU A CA 1
ATOM 777 C C . LEU A 1 99 ? -3.131 0.751 -29.642 1.00 93.44 99 LEU A C 1
ATOM 779 O O . LEU A 1 99 ? -2.826 0.877 -28.456 1.00 93.44 99 LEU A O 1
ATOM 783 N N . GLN A 1 100 ? -2.368 1.220 -30.632 1.00 91.94 100 GLN A N 1
ATOM 784 C CA . GLN A 1 100 ? -1.105 1.915 -30.403 1.00 91.94 100 GLN A CA 1
ATOM 785 C C . GLN A 1 100 ? -1.315 3.202 -29.595 1.00 91.94 100 GLN A C 1
ATOM 787 O O . GLN A 1 100 ? -0.618 3.423 -28.610 1.00 91.94 100 GLN A O 1
ATOM 792 N N . ALA A 1 101 ? -2.317 4.018 -29.938 1.00 89.88 101 ALA A N 1
ATOM 793 C CA . ALA A 1 101 ? -2.635 5.234 -29.192 1.00 89.88 101 ALA A CA 1
ATOM 794 C C . ALA A 1 101 ? -3.021 4.938 -27.731 1.00 89.88 101 ALA A C 1
ATOM 796 O O . ALA A 1 101 ? -2.580 5.646 -26.824 1.00 89.88 101 ALA A O 1
ATOM 797 N N . LYS A 1 102 ? -3.799 3.874 -27.480 1.00 89.81 102 LYS A N 1
ATOM 798 C CA . LYS A 1 102 ? -4.126 3.414 -26.120 1.00 89.81 102 LYS A CA 1
ATOM 799 C C . LYS A 1 102 ? -2.877 2.964 -25.356 1.00 89.81 102 LYS A C 1
ATOM 801 O O . LYS A 1 102 ? -2.708 3.353 -24.202 1.00 89.81 102 LYS A O 1
ATOM 806 N N . ALA A 1 103 ? -1.993 2.194 -25.991 1.00 87.44 103 ALA A N 1
ATOM 807 C CA . ALA A 1 103 ? -0.745 1.737 -25.383 1.00 87.44 103 ALA A CA 1
ATOM 808 C C . ALA A 1 103 ? 0.187 2.909 -25.035 1.00 87.44 103 ALA A C 1
ATOM 810 O O . ALA A 1 103 ? 0.698 2.973 -23.917 1.00 87.44 103 ALA A O 1
ATOM 811 N N . THR A 1 104 ? 0.342 3.877 -25.943 1.00 83.75 104 THR A N 1
ATOM 812 C CA . THR A 1 104 ? 1.141 5.088 -25.709 1.00 83.75 104 THR A CA 1
ATOM 813 C C . THR A 1 104 ? 0.580 5.913 -24.555 1.00 83.75 104 THR A C 1
ATOM 815 O O . THR A 1 104 ? 1.340 6.295 -23.669 1.00 83.75 104 THR A O 1
ATOM 818 N N . LYS A 1 105 ? -0.743 6.133 -24.505 1.00 81.69 105 LYS A N 1
ATOM 819 C CA . LYS A 1 105 ? -1.384 6.838 -23.381 1.00 81.69 105 LYS A CA 1
ATOM 820 C C . LYS A 1 105 ? -1.151 6.124 -22.049 1.00 81.69 105 LYS A C 1
ATOM 822 O O . LYS A 1 105 ? -0.773 6.770 -21.079 1.00 81.69 105 LYS A O 1
ATOM 827 N N . LYS A 1 106 ? -1.316 4.797 -22.007 1.00 82.69 106 LYS A N 1
ATOM 828 C CA . LYS A 1 106 ? -1.073 3.998 -20.795 1.00 82.69 106 LYS A CA 1
ATOM 829 C C . LYS A 1 106 ? 0.385 4.087 -20.336 1.00 82.69 106 LYS A C 1
ATOM 831 O O . LYS A 1 106 ? 0.637 4.222 -19.145 1.00 82.69 106 LYS A O 1
ATOM 836 N N . LYS A 1 107 ? 1.338 4.037 -21.272 1.00 79.88 107 LYS A N 1
ATOM 837 C CA . LYS A 1 107 ? 2.767 4.181 -20.967 1.00 79.88 107 LYS A CA 1
ATOM 838 C C . LYS A 1 107 ? 3.088 5.576 -20.427 1.00 79.88 107 LYS A C 1
ATOM 840 O O . LYS A 1 107 ? 3.785 5.670 -19.427 1.00 79.88 107 LYS A O 1
ATOM 845 N N . ALA A 1 108 ? 2.559 6.630 -21.052 1.00 74.06 108 ALA A N 1
ATOM 846 C CA . ALA A 1 108 ? 2.760 8.007 -20.605 1.00 74.06 108 ALA A CA 1
ATOM 847 C C . ALA A 1 108 ? 2.204 8.236 -19.192 1.00 74.06 108 ALA A C 1
ATOM 849 O O . ALA A 1 108 ? 2.889 8.818 -18.355 1.00 74.06 108 ALA A O 1
ATOM 850 N N . GLU A 1 109 ? 1.007 7.717 -18.907 1.00 79.12 109 GLU A N 1
ATOM 851 C CA . GLU A 1 109 ? 0.426 7.812 -17.567 1.00 79.12 109 GLU A CA 1
ATOM 852 C C . GLU A 1 109 ? 1.259 7.050 -16.537 1.00 79.12 109 GLU A C 1
ATOM 854 O O . GLU A 1 109 ? 1.577 7.589 -15.483 1.00 79.12 109 GLU A O 1
ATOM 859 N N . GLN A 1 110 ? 1.697 5.832 -16.863 1.00 82.56 110 GLN A N 1
ATOM 860 C CA . GLN A 1 110 ? 2.566 5.072 -15.973 1.00 82.56 110 GLN A CA 1
ATOM 861 C C . GLN A 1 110 ? 3.886 5.803 -15.703 1.00 82.56 110 GLN A C 1
ATOM 863 O O . GLN A 1 110 ? 4.312 5.863 -14.558 1.00 82.56 110 GLN A O 1
ATOM 868 N N . SER A 1 111 ? 4.520 6.384 -16.724 1.00 77.44 111 SER A N 1
ATOM 869 C CA . SER A 1 111 ? 5.747 7.169 -16.551 1.00 77.44 111 SER A CA 1
ATOM 870 C C . SER A 1 111 ? 5.529 8.409 -15.682 1.00 77.44 111 SER A C 1
ATOM 872 O O . SER A 1 111 ? 6.409 8.762 -14.904 1.00 77.44 111 SER A O 1
ATOM 874 N N . ARG A 1 112 ? 4.356 9.048 -15.770 1.00 76.31 112 ARG A N 1
ATOM 875 C CA . ARG A 1 112 ? 3.985 10.164 -14.892 1.00 76.31 112 ARG A CA 1
ATOM 876 C C . ARG A 1 112 ? 3.848 9.710 -13.438 1.00 76.31 112 ARG A C 1
ATOM 878 O O . ARG A 1 112 ? 4.389 10.364 -12.555 1.00 76.31 112 ARG A O 1
ATOM 885 N N . LEU A 1 113 ? 3.157 8.595 -13.198 1.00 80.56 113 LEU A N 1
ATOM 886 C CA . LEU A 1 113 ? 3.004 8.019 -11.857 1.00 80.56 113 LEU A CA 1
ATOM 887 C C . LEU A 1 113 ? 4.351 7.587 -11.269 1.00 80.56 113 LEU A C 1
ATOM 889 O O . LEU A 1 113 ? 4.625 7.866 -10.107 1.00 80.56 113 LEU A O 1
ATOM 893 N N . ASP A 1 114 ? 5.208 6.971 -12.083 1.00 87.12 114 ASP A N 1
ATOM 894 C CA . ASP A 1 114 ? 6.561 6.582 -11.690 1.00 87.12 114 ASP A CA 1
ATOM 895 C C . ASP A 1 114 ? 7.393 7.800 -11.275 1.00 87.12 114 ASP A C 1
ATOM 897 O O . ASP A 1 114 ? 8.032 7.768 -10.230 1.00 87.12 114 ASP A O 1
ATOM 901 N N . ALA A 1 115 ? 7.343 8.882 -12.062 1.00 73.12 115 ALA A N 1
ATOM 902 C CA . ALA A 1 115 ? 8.055 10.121 -11.761 1.00 73.12 115 ALA A CA 1
ATOM 903 C C . ALA A 1 115 ? 7.556 10.777 -10.466 1.00 73.12 115 ALA A C 1
ATOM 905 O O . ALA A 1 115 ? 8.364 11.253 -9.678 1.00 73.12 115 ALA A O 1
ATOM 906 N N . ILE A 1 116 ? 6.240 10.770 -10.221 1.00 77.06 116 ILE A N 1
ATOM 907 C CA . ILE A 1 116 ? 5.666 11.257 -8.957 1.00 77.06 116 ILE A CA 1
ATOM 908 C C . ILE A 1 116 ? 6.165 10.405 -7.789 1.00 77.06 116 ILE A C 1
ATOM 910 O O . ILE A 1 116 ? 6.550 10.939 -6.750 1.00 77.06 116 ILE A O 1
ATOM 914 N N . LEU A 1 117 ? 6.165 9.081 -7.947 1.00 90.69 117 LEU A N 1
ATOM 915 C CA . LEU A 1 117 ? 6.589 8.159 -6.903 1.00 90.69 117 LEU A CA 1
ATOM 916 C C . LEU A 1 117 ? 8.069 8.362 -6.549 1.00 90.69 117 LEU A C 1
ATOM 918 O O . LEU A 1 117 ? 8.399 8.464 -5.368 1.00 90.69 117 LEU A O 1
ATOM 922 N N . THR A 1 118 ? 8.945 8.500 -7.549 1.00 85.12 118 THR A N 1
ATOM 923 C CA . THR A 1 118 ? 10.380 8.735 -7.327 1.00 85.12 118 THR A CA 1
ATOM 924 C C . THR A 1 118 ? 10.732 10.159 -6.918 1.00 85.12 118 THR A C 1
ATOM 926 O O . THR A 1 118 ? 11.750 10.360 -6.264 1.00 85.12 118 THR A O 1
ATOM 929 N N . SER A 1 119 ? 9.900 11.154 -7.239 1.00 74.06 119 SER A N 1
ATOM 930 C CA . SER A 1 119 ? 10.077 12.515 -6.719 1.00 74.06 119 SER A CA 1
ATOM 931 C C . SER A 1 119 ? 9.585 12.665 -5.281 1.00 74.06 119 SER A C 1
ATOM 933 O O . SER A 1 119 ? 10.082 13.511 -4.545 1.00 74.06 119 SER A O 1
ATOM 935 N N . THR A 1 120 ? 8.575 11.883 -4.886 1.00 80.44 120 THR A N 1
ATOM 936 C CA . THR A 1 120 ? 7.982 11.948 -3.540 1.00 80.44 120 THR A CA 1
ATOM 937 C C . THR A 1 120 ? 8.841 11.217 -2.514 1.00 80.44 120 THR A C 1
ATOM 939 O O . THR A 1 120 ? 8.912 11.635 -1.359 1.00 80.44 120 THR A O 1
ATOM 942 N N . TYR A 1 121 ? 9.492 10.130 -2.927 1.00 86.50 121 TYR A N 1
ATOM 943 C CA . TYR A 1 121 ? 10.250 9.256 -2.042 1.00 86.50 121 TYR A CA 1
ATOM 944 C C . TYR A 1 121 ? 11.650 9.024 -2.593 1.00 86.50 121 TYR A C 1
ATOM 946 O O . TYR A 1 121 ? 11.819 8.684 -3.759 1.00 86.50 121 TYR A O 1
ATOM 954 N N . THR A 1 122 ? 12.666 9.171 -1.746 1.00 79.12 122 THR A N 1
ATOM 955 C CA . THR A 1 122 ? 14.068 8.957 -2.140 1.00 79.12 122 THR A CA 1
ATOM 956 C C . THR A 1 122 ? 14.523 7.521 -1.879 1.00 79.12 122 THR A C 1
ATOM 958 O O . THR A 1 122 ? 15.464 7.016 -2.505 1.00 79.12 122 THR A O 1
ATOM 961 N N . SER A 1 123 ? 13.821 6.827 -0.983 1.00 78.44 123 SER A N 1
ATOM 962 C CA . SER A 1 123 ? 14.108 5.461 -0.567 1.00 78.44 123 SER A CA 1
ATOM 963 C C . SER A 1 123 ? 12.825 4.674 -0.266 1.00 78.44 123 SER A C 1
ATOM 965 O O . SER A 1 123 ? 11.757 5.245 -0.045 1.00 78.44 123 SER A O 1
ATOM 967 N N . VAL A 1 124 ? 12.935 3.341 -0.219 1.00 81.50 124 VAL A N 1
ATOM 968 C CA . VAL A 1 124 ? 11.840 2.476 0.262 1.00 81.50 124 VAL A CA 1
ATOM 969 C C . VAL A 1 124 ? 11.507 2.803 1.723 1.00 81.50 124 VAL A C 1
ATOM 971 O O . VAL A 1 124 ? 10.342 2.778 2.118 1.00 81.50 124 VAL A O 1
ATOM 974 N N . GLN A 1 125 ? 12.521 3.162 2.512 1.00 76.69 125 GLN A N 1
ATOM 975 C CA . GLN A 1 125 ? 12.383 3.581 3.902 1.00 76.69 125 GLN A CA 1
ATOM 976 C C . GLN A 1 125 ? 11.485 4.820 4.034 1.00 76.69 125 GLN A C 1
ATOM 978 O O . GLN A 1 125 ? 10.650 4.865 4.936 1.00 76.69 125 GLN A O 1
ATOM 983 N N . ASP A 1 126 ? 11.569 5.778 3.108 1.00 76.06 126 ASP A N 1
ATOM 984 C CA . ASP A 1 126 ? 10.716 6.974 3.131 1.00 76.06 126 ASP A CA 1
ATOM 985 C C . ASP A 1 126 ? 9.241 6.617 2.910 1.00 76.06 126 ASP A C 1
ATOM 987 O O . ASP A 1 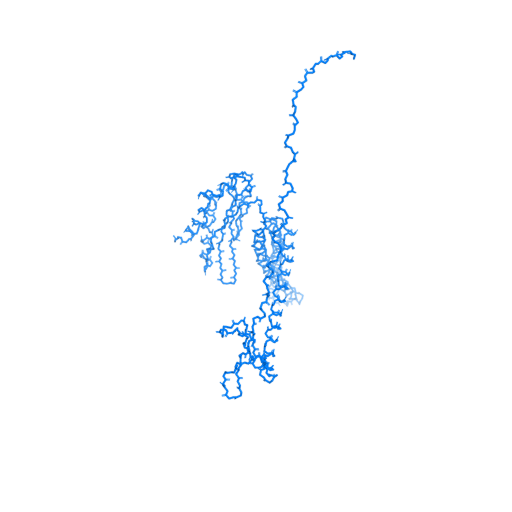126 ? 8.356 7.142 3.596 1.00 76.06 126 ASP A O 1
ATOM 991 N N . ILE A 1 127 ? 8.968 5.694 1.977 1.00 87.06 127 ILE A N 1
ATOM 992 C CA . ILE A 1 127 ? 7.609 5.199 1.706 1.00 87.06 127 ILE A CA 1
ATOM 993 C C . ILE A 1 127 ? 7.050 4.533 2.965 1.00 87.06 127 ILE A C 1
ATOM 995 O O . ILE A 1 127 ? 5.910 4.792 3.364 1.00 87.06 127 ILE A O 1
ATOM 999 N N . LEU A 1 128 ? 7.871 3.722 3.633 1.00 85.31 128 LEU A N 1
ATOM 1000 C CA . LEU A 1 128 ? 7.493 3.041 4.866 1.00 85.31 128 LEU A CA 1
ATOM 1001 C C . LEU A 1 128 ? 7.248 3.990 6.023 1.00 85.31 128 LEU A C 1
ATOM 1003 O O . LEU A 1 128 ? 6.234 3.861 6.703 1.00 85.31 128 LEU A O 1
ATOM 1007 N N . TYR A 1 129 ? 8.135 4.953 6.240 1.00 83.38 129 TYR A N 1
ATOM 1008 C CA . TYR A 1 129 ? 7.958 5.956 7.279 1.00 83.38 129 TYR A CA 1
ATOM 1009 C C . TYR A 1 129 ? 6.670 6.757 7.050 1.00 83.38 129 TYR A C 1
ATOM 1011 O O . TYR A 1 129 ? 5.882 6.958 7.977 1.00 83.38 129 TYR A O 1
ATOM 1019 N N . SER A 1 130 ? 6.399 7.145 5.798 1.00 91.38 130 SER A N 1
ATOM 1020 C CA . SER A 1 130 ? 5.150 7.807 5.410 1.00 91.38 130 SER A CA 1
ATOM 1021 C C . SER A 1 130 ? 3.924 6.944 5.723 1.00 91.38 130 SER A C 1
ATOM 1023 O O . SER A 1 130 ? 2.952 7.437 6.305 1.00 91.38 130 SER A O 1
ATOM 1025 N N . MET A 1 131 ? 3.982 5.648 5.399 1.00 94.75 131 MET A N 1
ATOM 1026 C CA . MET A 1 131 ? 2.925 4.690 5.716 1.00 94.75 131 MET A CA 1
ATOM 1027 C C . MET A 1 131 ? 2.718 4.568 7.230 1.00 94.75 131 MET A C 1
ATOM 1029 O O . MET A 1 131 ? 1.598 4.747 7.704 1.00 94.75 131 MET A O 1
ATOM 1033 N N . LEU A 1 132 ? 3.780 4.303 7.996 1.00 91.94 132 LEU A N 1
ATOM 1034 C CA . LEU A 1 132 ? 3.722 4.113 9.447 1.00 91.94 132 LEU A CA 1
ATOM 1035 C C . LEU A 1 132 ? 3.181 5.353 10.156 1.00 91.94 132 LEU A C 1
ATOM 1037 O O . LEU A 1 132 ? 2.322 5.230 11.024 1.00 91.94 132 LEU A O 1
ATOM 1041 N N . LYS A 1 133 ? 3.595 6.550 9.731 1.00 93.19 133 LYS A N 1
ATOM 1042 C CA . LYS A 1 133 ? 3.055 7.812 10.247 1.00 93.19 133 LYS A CA 1
ATOM 1043 C C . LYS A 1 133 ? 1.543 7.915 10.025 1.00 93.19 133 LYS A C 1
ATOM 1045 O O . LYS A 1 133 ? 0.805 8.261 10.945 1.00 93.19 133 LYS A O 1
ATOM 1050 N N . LYS A 1 134 ? 1.059 7.588 8.821 1.00 95.75 134 LYS A N 1
ATOM 1051 C CA . LYS A 1 134 ? -0.383 7.592 8.514 1.00 95.75 134 LYS A CA 1
ATOM 1052 C C . LYS A 1 134 ? -1.139 6.551 9.342 1.00 95.75 134 LYS A C 1
ATOM 1054 O O . LYS A 1 134 ? -2.188 6.867 9.897 1.00 95.75 134 LYS A O 1
ATOM 1059 N N . LEU A 1 135 ? -0.604 5.334 9.452 1.00 96.50 135 LEU A N 1
ATOM 1060 C CA . LEU A 1 135 ? -1.215 4.259 10.235 1.00 96.50 135 LEU A CA 1
ATOM 1061 C C . LEU A 1 135 ? -1.271 4.602 11.726 1.00 96.50 135 LEU A C 1
ATOM 1063 O O . LEU A 1 135 ? -2.308 4.384 12.345 1.00 96.50 135 LEU A O 1
ATOM 1067 N N . GLY A 1 136 ? -0.205 5.186 12.277 1.00 93.00 136 GLY A N 1
ATOM 1068 C CA . GLY A 1 136 ? -0.161 5.656 13.661 1.00 93.00 136 GLY A CA 1
ATOM 1069 C C . GLY A 1 136 ? -1.208 6.734 13.941 1.00 93.00 136 GLY A C 1
ATOM 1070 O O . GLY A 1 136 ? -1.926 6.647 14.929 1.00 93.00 136 GLY A O 1
ATOM 1071 N N . ASN A 1 137 ? -1.385 7.697 13.030 1.00 97.12 137 ASN A N 1
ATOM 1072 C CA . ASN A 1 137 ? -2.424 8.723 13.171 1.00 97.12 137 ASN A CA 1
ATOM 1073 C C . ASN A 1 137 ? -3.843 8.132 13.199 1.00 97.12 137 ASN A C 1
ATOM 1075 O O . ASN A 1 137 ? -4.682 8.582 13.981 1.00 97.12 137 ASN A O 1
ATOM 1079 N N . LEU A 1 138 ? -4.122 7.138 12.349 1.00 97.62 138 LEU A N 1
ATOM 1080 C CA . LEU A 1 138 ? -5.413 6.444 12.351 1.00 97.62 138 LEU A CA 1
ATOM 1081 C C . LEU A 1 138 ? -5.605 5.611 13.619 1.00 97.62 138 LEU A C 1
ATOM 1083 O O . LEU A 1 138 ? -6.708 5.579 14.157 1.00 97.62 138 LEU A O 1
ATOM 1087 N N . GLU A 1 139 ? -4.542 4.983 14.119 1.00 97.50 139 GLU A N 1
ATOM 1088 C CA . GLU A 1 139 ? -4.594 4.217 15.363 1.00 97.50 139 GLU A CA 1
ATOM 1089 C C . GLU A 1 139 ? -4.918 5.103 16.564 1.00 97.50 139 GLU A C 1
ATOM 1091 O O . GLU A 1 139 ? -5.803 4.779 17.351 1.00 97.50 139 GLU A O 1
ATOM 1096 N N . THR A 1 140 ? -4.293 6.277 16.656 1.00 98.25 140 THR A N 1
ATOM 1097 C CA . THR A 1 140 ? -4.621 7.261 17.691 1.00 98.25 140 THR A CA 1
ATOM 1098 C C . THR A 1 140 ? -6.097 7.661 17.636 1.00 98.25 140 THR A C 1
ATOM 1100 O O . THR A 1 140 ? -6.757 7.711 18.672 1.00 98.25 140 THR A O 1
ATOM 1103 N N . GLN A 1 141 ? -6.655 7.893 16.441 1.00 98.19 141 GLN A N 1
ATOM 1104 C CA . GLN A 1 141 ? -8.083 8.214 16.288 1.00 98.19 141 GLN A CA 1
ATOM 1105 C C . GLN A 1 141 ? -8.990 7.065 16.742 1.00 98.19 141 GLN A C 1
ATOM 1107 O O . GLN A 1 141 ? -10.007 7.308 17.396 1.00 98.19 141 GLN A O 1
ATOM 1112 N N . ILE A 1 142 ? -8.627 5.823 16.413 1.00 98.38 142 ILE A N 1
ATOM 1113 C CA . ILE A 1 142 ? -9.360 4.629 16.847 1.00 98.38 142 ILE A CA 1
ATOM 1114 C C . ILE A 1 142 ? -9.344 4.534 18.373 1.00 98.38 142 ILE A C 1
ATOM 1116 O O . ILE A 1 142 ? -10.413 4.437 18.971 1.00 98.38 142 ILE A O 1
ATOM 1120 N N . ASN A 1 143 ? -8.174 4.647 19.001 1.00 98.31 143 ASN A N 1
ATOM 1121 C CA . ASN A 1 143 ? -8.018 4.515 20.451 1.00 98.31 143 ASN A CA 1
ATOM 1122 C C . ASN A 1 143 ? -8.793 5.598 21.215 1.00 98.31 143 ASN A C 1
ATOM 1124 O O . ASN A 1 143 ? -9.494 5.299 22.181 1.00 98.31 143 ASN A O 1
ATOM 1128 N N . VAL A 1 144 ? -8.746 6.850 20.747 1.00 98.50 144 VAL A N 1
ATOM 1129 C CA . VAL A 1 144 ? -9.549 7.943 21.325 1.00 98.50 144 VAL A CA 1
ATOM 1130 C C . VAL A 1 144 ? -11.045 7.648 21.199 1.00 98.50 144 VAL A C 1
ATOM 1132 O O . VAL A 1 144 ? -11.801 7.821 22.155 1.00 98.50 144 VAL A O 1
ATOM 1135 N N . THR A 1 145 ? -11.486 7.158 20.039 1.00 98.38 145 THR A N 1
ATOM 1136 C CA . THR A 1 145 ? -12.902 6.832 19.814 1.00 98.38 145 THR A CA 1
ATOM 1137 C C . THR A 1 145 ? -13.353 5.645 20.667 1.00 98.38 145 THR A C 1
ATOM 1139 O O . THR A 1 145 ? -14.462 5.656 21.195 1.00 98.38 145 THR A O 1
ATOM 1142 N N . GLN A 1 146 ? -12.495 4.645 20.870 1.00 98.50 146 GLN A N 1
ATOM 1143 C CA . GLN A 1 146 ? -12.761 3.528 21.778 1.00 98.50 146 GLN A CA 1
ATOM 1144 C C . GLN A 1 146 ? -12.904 4.002 23.226 1.00 98.50 146 GLN A C 1
ATOM 1146 O O . GLN A 1 146 ? -13.848 3.600 23.903 1.00 98.50 146 GLN A O 1
ATOM 1151 N N . GLY A 1 147 ? -12.037 4.913 23.678 1.00 98.25 147 GLY A N 1
ATOM 1152 C CA . GLY A 1 147 ? -12.179 5.554 24.988 1.00 98.25 147 GLY A CA 1
ATOM 1153 C C . GLY A 1 147 ? -13.505 6.310 25.130 1.00 98.25 147 GLY A C 1
ATOM 1154 O O . GLY A 1 147 ? -14.169 6.218 26.162 1.00 98.25 147 GLY A O 1
ATOM 1155 N N . ASN A 1 148 ? -13.948 7.001 24.074 1.00 98.00 148 ASN A N 1
ATOM 1156 C CA . ASN A 1 148 ? -15.257 7.660 24.052 1.00 98.00 148 ASN A CA 1
ATOM 1157 C C . ASN A 1 148 ? -16.417 6.667 24.163 1.00 98.00 148 ASN A C 1
ATOM 1159 O O . ASN A 1 148 ? -17.345 6.919 24.926 1.00 98.00 148 ASN A O 1
ATOM 1163 N N . ILE A 1 149 ? -16.353 5.535 23.456 1.00 98.56 149 ILE A N 1
ATOM 1164 C CA . ILE A 1 149 ? -17.354 4.465 23.572 1.00 98.56 149 ILE A CA 1
ATOM 1165 C C . ILE A 1 149 ? -17.423 3.939 25.006 1.00 98.56 149 ILE A C 1
ATOM 1167 O O . ILE A 1 149 ? -18.524 3.755 25.513 1.00 98.56 149 ILE A O 1
ATOM 1171 N N . GLY A 1 150 ? -16.277 3.740 25.668 1.00 98.25 150 GLY A N 1
ATOM 1172 C CA . GLY A 1 150 ? -16.228 3.349 27.080 1.00 98.25 150 GLY A CA 1
ATOM 1173 C C . GLY A 1 150 ? -17.040 4.300 27.962 1.00 98.25 150 GLY A C 1
ATOM 1174 O O . GLY A 1 150 ? -18.001 3.878 28.595 1.00 98.25 150 GLY A O 1
ATOM 1175 N N . ARG A 1 151 ? -16.750 5.607 27.887 1.00 98.50 151 ARG A N 1
ATOM 1176 C CA . ARG A 1 151 ? -17.485 6.632 28.653 1.00 98.50 151 ARG A CA 1
ATOM 1177 C C . ARG A 1 151 ? -18.983 6.667 28.338 1.00 98.50 151 ARG A C 1
ATOM 1179 O O . ARG A 1 151 ? -19.799 6.840 29.237 1.00 98.50 151 ARG A O 1
ATOM 1186 N N . LEU A 1 152 ? -19.357 6.515 27.066 1.00 98.50 152 LEU A N 1
ATOM 1187 C CA . LEU A 1 152 ? -20.764 6.489 26.657 1.00 98.50 152 LEU A CA 1
ATOM 1188 C C . LEU A 1 152 ? -21.489 5.236 27.170 1.00 98.50 152 LEU A C 1
ATOM 1190 O O . LEU A 1 152 ? -22.669 5.317 27.504 1.00 98.50 152 LEU A O 1
ATOM 1194 N N . ASN A 1 153 ? -20.810 4.089 27.249 1.00 98.31 153 ASN A N 1
ATOM 1195 C CA . ASN A 1 153 ? -21.377 2.869 27.824 1.00 98.31 153 ASN A CA 1
ATOM 1196 C C . ASN A 1 153 ? -21.635 3.018 29.327 1.00 98.31 153 ASN A C 1
ATOM 1198 O O . ASN A 1 153 ? -22.700 2.607 29.794 1.00 98.31 153 ASN A O 1
ATOM 1202 N N . ASP A 1 154 ? -20.712 3.639 30.063 1.00 98.38 154 ASP A N 1
ATOM 1203 C CA . ASP A 1 154 ? -20.900 3.932 31.489 1.00 98.38 154 ASP A CA 1
ATOM 1204 C C . ASP A 1 154 ? -22.119 4.848 31.680 1.00 98.38 154 ASP A C 1
ATOM 1206 O O . ASP A 1 154 ? -23.054 4.516 32.408 1.00 98.38 154 ASP A O 1
ATOM 1210 N N . GLN A 1 155 ? -22.199 5.928 30.897 1.00 98.12 155 GLN A N 1
ATOM 1211 C CA . GLN A 1 155 ? -23.334 6.851 30.922 1.00 98.12 155 GLN A CA 1
ATOM 1212 C C . GLN A 1 155 ? -24.670 6.170 30.566 1.00 98.12 155 GLN A C 1
ATOM 1214 O O . GLN A 1 155 ? -25.703 6.440 31.184 1.00 98.12 155 GLN A O 1
ATOM 1219 N N . ALA A 1 156 ? -24.678 5.277 29.571 1.00 97.56 156 ALA A N 1
ATOM 1220 C CA . ALA A 1 156 ? -25.866 4.502 29.224 1.00 97.56 156 ALA A CA 1
ATOM 1221 C C . ALA A 1 156 ? -26.291 3.580 30.377 1.00 97.56 156 ALA A C 1
ATOM 1223 O O . ALA A 1 156 ? -27.485 3.449 30.649 1.00 97.56 156 ALA A O 1
ATOM 1224 N N . THR A 1 157 ? -25.323 2.971 31.063 1.00 98.06 157 THR A N 1
ATOM 1225 C CA . THR A 1 157 ? -25.554 2.101 32.222 1.00 98.06 157 THR A CA 1
ATOM 1226 C C . THR A 1 157 ? -26.158 2.880 33.387 1.00 98.06 157 THR A C 1
ATOM 1228 O O . THR A 1 157 ? -27.134 2.418 33.982 1.00 98.06 157 THR A O 1
ATOM 1231 N N . ASP A 1 158 ? -25.674 4.093 33.655 1.00 98.19 158 ASP A N 1
ATOM 1232 C CA . ASP A 1 158 ? -26.234 4.974 34.684 1.00 98.19 158 ASP A CA 1
ATOM 1233 C C . ASP A 1 158 ? -27.688 5.351 34.376 1.00 98.19 158 ASP A C 1
ATOM 1235 O O . ASP A 1 158 ? -28.571 5.251 35.234 1.00 98.19 158 ASP A O 1
ATOM 1239 N N . PHE A 1 159 ? -27.982 5.737 33.128 1.00 98.00 159 PHE A N 1
ATOM 1240 C CA . PHE A 1 159 ? -29.349 6.063 32.725 1.00 98.00 159 PHE A CA 1
ATOM 1241 C C . PHE A 1 159 ? -30.294 4.861 32.812 1.00 98.00 159 PHE A C 1
ATOM 1243 O O . PHE A 1 159 ? -31.428 5.011 33.275 1.00 98.00 159 PHE A O 1
ATOM 1250 N N . LEU A 1 160 ? -29.837 3.674 32.407 1.00 97.25 160 LEU A N 1
ATOM 1251 C CA . LEU A 1 160 ? -30.612 2.438 32.514 1.00 97.25 160 LEU A CA 1
ATOM 1252 C C . LEU A 1 160 ? -30.857 2.047 33.974 1.00 97.25 160 LEU A C 1
ATOM 1254 O O . LEU A 1 160 ? -31.975 1.672 34.322 1.00 97.25 160 LEU A O 1
ATOM 1258 N N . THR A 1 161 ? -29.856 2.201 34.840 1.00 98.00 161 THR A N 1
ATOM 1259 C CA . THR A 1 161 ? -29.982 1.942 36.281 1.00 98.00 161 THR A CA 1
ATOM 1260 C C . THR A 1 161 ? -31.009 2.878 36.914 1.00 98.00 161 THR A C 1
ATOM 1262 O O . THR A 1 161 ? -31.890 2.434 37.651 1.00 98.00 161 THR A O 1
ATOM 1265 N N . ASN A 1 162 ? -30.968 4.168 36.572 1.00 97.25 162 ASN A N 1
ATOM 1266 C CA . ASN A 1 162 ? -31.951 5.146 37.036 1.00 97.25 162 ASN A CA 1
ATOM 1267 C C . ASN A 1 162 ? -33.370 4.816 36.557 1.00 97.25 162 ASN A C 1
ATOM 1269 O O . ASN A 1 162 ? -34.315 4.891 37.343 1.00 97.25 162 ASN A O 1
ATOM 1273 N N . ALA A 1 163 ? -33.524 4.413 35.294 1.00 96.69 163 ALA A N 1
ATOM 1274 C CA . ALA A 1 163 ? -34.813 4.001 34.746 1.00 96.69 163 ALA A CA 1
ATOM 1275 C C . ALA A 1 163 ? -35.364 2.764 35.477 1.00 96.69 163 ALA A C 1
ATOM 1277 O O . ALA A 1 163 ? -36.509 2.783 35.923 1.00 96.69 163 ALA A O 1
ATOM 1278 N N . ALA A 1 164 ? -34.526 1.745 35.695 1.00 96.62 164 ALA A N 1
ATOM 1279 C CA . ALA A 1 164 ? -34.895 0.534 36.425 1.00 96.62 164 ALA A CA 1
ATOM 1280 C C . ALA A 1 164 ? -35.265 0.820 37.892 1.00 96.62 164 ALA A C 1
ATOM 1282 O O . ALA A 1 164 ? -36.163 0.189 38.447 1.00 96.62 164 ALA A O 1
ATOM 1283 N N . ASN A 1 165 ? -34.601 1.780 38.544 1.00 97.62 165 ASN A N 1
ATOM 1284 C CA . ASN A 1 165 ? -34.946 2.203 39.905 1.00 97.62 165 ASN A CA 1
ATOM 1285 C C . ASN A 1 165 ? -36.328 2.865 39.968 1.00 97.62 165 ASN A C 1
ATOM 1287 O O . ASN A 1 165 ? -37.091 2.592 40.894 1.00 97.62 165 ASN A O 1
ATOM 1291 N N . LEU A 1 166 ? -36.658 3.719 38.994 1.00 97.12 166 LEU A N 1
ATOM 1292 C CA . LEU A 1 166 ? -37.972 4.362 38.904 1.00 97.12 166 LEU A CA 1
ATOM 1293 C C . LEU A 1 166 ? -39.079 3.342 38.647 1.00 97.12 166 LEU A C 1
ATOM 1295 O O . LEU A 1 166 ? -40.096 3.372 39.336 1.00 97.12 166 LEU A O 1
ATOM 1299 N N . GLU A 1 167 ? -38.847 2.409 37.726 1.00 96.06 167 GLU A N 1
ATOM 1300 C CA . GLU A 1 167 ? -39.783 1.331 37.409 1.00 96.06 167 GLU A CA 1
ATOM 1301 C C . GLU A 1 167 ? -40.049 0.437 38.629 1.00 96.06 167 GLU A C 1
ATOM 1303 O O . GLU A 1 167 ? -41.204 0.218 38.993 1.00 96.06 167 GLU A O 1
ATOM 1308 N N . ARG A 1 168 ? -38.996 0.013 39.345 1.00 97.12 168 ARG A N 1
ATOM 1309 C CA . ARG A 1 168 ? -39.130 -0.747 40.604 1.00 97.12 168 ARG A CA 1
ATOM 1310 C C . ARG A 1 168 ? -39.862 0.023 41.700 1.00 97.12 168 ARG A C 1
ATOM 1312 O O . ARG A 1 168 ? -40.520 -0.586 42.536 1.00 97.12 168 ARG A O 1
ATOM 1319 N N . ALA A 1 169 ? -39.754 1.349 41.701 1.00 96.81 169 ALA A N 1
ATOM 1320 C CA . ALA A 1 169 ? -40.484 2.221 42.613 1.00 96.81 169 ALA A CA 1
ATOM 1321 C C . ALA A 1 169 ? -41.921 2.534 42.143 1.00 96.81 169 ALA A C 1
ATOM 1323 O O . ALA A 1 169 ? -42.587 3.358 42.769 1.00 96.81 169 ALA A O 1
ATOM 1324 N N . GLY A 1 170 ? -42.390 1.939 41.037 1.00 96.50 170 GLY A N 1
ATOM 1325 C CA . GLY A 1 170 ? -43.715 2.189 40.460 1.00 96.50 170 GLY A CA 1
ATOM 1326 C C . GLY A 1 170 ? -43.888 3.596 39.877 1.00 96.50 170 GLY A C 1
ATOM 1327 O O . GLY A 1 170 ? -45.013 4.056 39.694 1.00 96.50 170 GLY A O 1
ATOM 1328 N N . LYS A 1 171 ? -42.788 4.313 39.614 1.00 96.31 171 LYS A N 1
ATOM 1329 C CA . LYS A 1 171 ? -42.797 5.678 39.077 1.00 96.31 171 LYS A CA 1
ATOM 1330 C C . LYS A 1 171 ? -42.662 5.658 37.558 1.00 96.31 171 LYS A C 1
ATOM 1332 O O . LYS A 1 171 ? -41.892 4.880 36.999 1.00 96.31 171 LYS A O 1
ATOM 1337 N N . ALA A 1 172 ? -43.357 6.577 36.891 1.00 94.50 172 ALA A N 1
ATOM 1338 C CA . ALA A 1 172 ? -43.201 6.776 35.455 1.00 94.50 172 ALA A CA 1
ATOM 1339 C C . ALA A 1 172 ? -41.777 7.251 35.115 1.00 94.50 172 ALA A C 1
ATOM 1341 O O . ALA A 1 172 ? -41.221 8.126 35.784 1.00 94.50 172 ALA A O 1
ATOM 1342 N N . ILE A 1 173 ? -41.201 6.696 34.047 1.00 95.88 173 ILE A N 1
ATOM 1343 C CA . ILE A 1 173 ? -39.886 7.092 33.538 1.00 95.88 173 ILE A CA 1
ATOM 1344 C C . ILE A 1 173 ? -40.022 8.445 32.815 1.00 95.88 173 ILE A C 1
ATOM 1346 O O . ILE A 1 173 ? -40.812 8.553 31.874 1.00 95.88 173 ILE A O 1
ATOM 1350 N N . PRO A 1 174 ? -39.260 9.488 33.201 1.00 96.75 174 PRO A N 1
ATOM 1351 C CA . PRO A 1 174 ? -39.297 10.773 32.516 1.00 96.75 174 PRO A CA 1
ATOM 1352 C C . PRO A 1 174 ? -38.885 10.649 31.048 1.00 96.75 174 PRO A C 1
ATOM 1354 O O . PRO A 1 174 ? -37.868 10.033 30.728 1.00 96.75 174 PRO A O 1
ATOM 1357 N N . ALA A 1 175 ? -39.601 11.332 30.154 1.00 96.50 175 ALA A N 1
ATOM 1358 C CA . ALA A 1 175 ? -39.290 11.323 28.723 1.00 96.50 175 ALA A CA 1
ATOM 1359 C C . ALA A 1 175 ? -37.864 11.822 28.407 1.00 96.50 175 ALA A C 1
ATOM 1361 O O . ALA A 1 175 ? -37.268 11.410 27.414 1.00 96.50 175 ALA A O 1
ATOM 1362 N N . SER A 1 176 ? -37.298 12.696 29.247 1.00 96.00 176 SER A N 1
ATOM 1363 C CA . SER A 1 176 ? -35.899 13.129 29.141 1.00 96.00 176 SER A CA 1
ATOM 1364 C C . SER A 1 176 ? -34.915 11.976 29.338 1.00 96.00 176 SER A C 1
ATOM 1366 O O . SER A 1 176 ? -33.953 11.879 28.584 1.00 96.00 176 SER A O 1
ATOM 1368 N N . LEU A 1 177 ? -35.172 11.072 30.288 1.00 96.81 177 LEU A N 1
ATOM 1369 C CA . LEU A 1 177 ? -34.310 9.921 30.555 1.00 96.81 177 LEU A CA 1
ATOM 1370 C C . LEU A 1 177 ? -34.339 8.928 29.388 1.00 96.81 177 LEU A C 1
ATOM 1372 O O . LEU A 1 177 ? -33.288 8.484 28.934 1.00 96.81 177 LEU A O 1
ATOM 1376 N N . THR A 1 178 ? -35.523 8.650 28.836 1.00 96.06 178 THR A N 1
ATOM 1377 C CA . THR A 1 178 ? -35.664 7.811 27.635 1.00 96.06 178 THR A CA 1
ATOM 1378 C C . THR A 1 178 ? -34.928 8.408 26.434 1.00 96.06 178 THR A C 1
ATOM 1380 O O . THR A 1 178 ? -34.219 7.684 25.733 1.00 96.06 178 THR A O 1
ATOM 1383 N N . ARG A 1 179 ? -35.046 9.727 26.210 1.00 98.00 179 ARG A N 1
ATOM 1384 C CA . ARG A 1 179 ? -34.297 10.420 25.148 1.00 98.00 179 ARG A CA 1
ATOM 1385 C C . ARG A 1 179 ? -32.790 10.305 25.350 1.00 98.00 179 ARG A C 1
ATOM 1387 O O . ARG A 1 179 ? -32.099 9.927 24.412 1.00 98.00 179 ARG A O 1
ATOM 1394 N N . ASN A 1 180 ? -32.302 10.530 26.569 1.00 97.81 180 ASN A N 1
ATOM 1395 C CA . ASN A 1 180 ? -30.880 10.414 26.884 1.00 97.81 180 ASN A CA 1
ATOM 1396 C C . ASN A 1 180 ? -30.339 9.004 26.591 1.00 97.81 180 ASN A C 1
ATOM 1398 O O . ASN A 1 180 ? -29.306 8.876 25.943 1.00 97.81 180 ASN A O 1
ATOM 1402 N N . ILE A 1 181 ? -31.061 7.944 26.983 1.00 97.31 181 ILE A N 1
ATOM 1403 C CA . ILE A 1 181 ? -30.681 6.552 26.670 1.00 97.31 181 ILE A CA 1
ATOM 1404 C C . ILE A 1 181 ? -30.574 6.345 25.156 1.00 97.31 181 ILE A C 1
ATOM 1406 O O . ILE A 1 181 ? -29.603 5.761 24.668 1.00 97.31 181 ILE A O 1
ATOM 1410 N N . HIS A 1 182 ? -31.578 6.805 24.409 1.00 97.88 182 HIS A N 1
ATOM 1411 C CA . HIS A 1 182 ? -31.610 6.663 22.959 1.00 97.88 182 HIS A CA 1
ATOM 1412 C C . HIS A 1 182 ? -30.462 7.427 22.283 1.00 97.88 182 HIS A C 1
ATOM 1414 O O . HIS A 1 182 ? -29.764 6.871 21.434 1.00 97.88 182 HIS A O 1
ATOM 1420 N N . ASP A 1 183 ? -30.226 8.675 22.681 1.00 98.31 183 ASP A N 1
ATOM 1421 C CA . ASP A 1 183 ? -29.176 9.515 22.111 1.00 98.31 183 ASP A CA 1
ATOM 1422 C C . ASP A 1 183 ? -27.775 8.975 22.426 1.00 98.31 183 ASP A C 1
ATOM 1424 O O . ASP A 1 183 ? -26.943 8.900 21.521 1.00 98.31 183 ASP A O 1
ATOM 1428 N N . THR A 1 184 ? -27.520 8.516 23.657 1.00 98.31 184 THR A N 1
ATOM 1429 C CA . THR A 1 184 ? -26.245 7.876 24.021 1.00 98.31 184 THR A CA 1
ATOM 1430 C C . THR A 1 184 ? -26.018 6.594 23.215 1.00 98.31 184 THR A C 1
ATOM 1432 O O . THR A 1 184 ? -24.930 6.388 22.676 1.00 98.31 184 THR A O 1
ATOM 1435 N N . ARG A 1 185 ? -27.048 5.752 23.041 1.00 97.88 185 ARG A N 1
ATOM 1436 C CA . ARG A 1 185 ? -26.960 4.546 22.195 1.00 97.88 185 ARG A CA 1
ATOM 1437 C C . ARG A 1 185 ? -26.661 4.873 20.736 1.00 97.88 185 ARG A C 1
ATOM 1439 O O . ARG A 1 185 ? -25.836 4.195 20.122 1.00 97.88 185 ARG A O 1
ATOM 1446 N N . ARG A 1 186 ? -27.284 5.921 20.189 1.00 98.50 186 ARG A N 1
ATOM 1447 C CA . ARG A 1 186 ? -26.995 6.397 18.830 1.00 98.50 186 ARG A CA 1
ATOM 1448 C C . ARG A 1 186 ? -25.531 6.830 18.700 1.00 98.50 186 ARG A C 1
ATOM 1450 O O . ARG A 1 186 ? -24.859 6.384 17.775 1.00 98.50 186 ARG A O 1
ATOM 1457 N N . GLN A 1 187 ? -25.014 7.607 19.652 1.00 98.50 187 GLN A N 1
ATOM 1458 C CA . GLN A 1 187 ? -23.613 8.055 19.648 1.00 98.50 187 GLN A CA 1
ATOM 1459 C C . GLN A 1 187 ? -22.611 6.891 19.735 1.00 98.50 187 GLN A C 1
ATOM 1461 O O . GLN A 1 187 ? -21.566 6.925 19.079 1.00 98.50 187 GLN A O 1
ATOM 1466 N N . ILE A 1 188 ? -22.925 5.838 20.502 1.00 98.56 188 ILE A N 1
ATOM 1467 C CA . ILE A 1 188 ? -22.113 4.610 20.550 1.00 98.56 188 ILE A CA 1
ATOM 1468 C C . ILE A 1 188 ? -22.067 3.952 19.167 1.00 98.56 188 ILE A C 1
ATOM 1470 O O . ILE A 1 188 ? -20.981 3.653 18.670 1.00 98.56 188 ILE A O 1
ATOM 1474 N N . ALA A 1 189 ? -23.223 3.766 18.525 1.00 98.44 189 ALA A N 1
ATOM 1475 C CA . ALA A 1 189 ? -23.306 3.146 17.204 1.00 98.44 189 ALA A CA 1
ATOM 1476 C C . ALA A 1 189 ? -22.559 3.962 16.129 1.00 98.44 189 ALA A C 1
ATOM 1478 O O . ALA A 1 189 ? -21.830 3.403 15.306 1.00 98.44 189 ALA A O 1
ATOM 1479 N N . GLU A 1 190 ? -22.680 5.291 16.161 1.00 98.50 190 GLU A N 1
ATOM 1480 C CA . GLU A 1 190 ? -21.941 6.199 15.276 1.00 98.50 190 GLU A CA 1
ATOM 1481 C C . GLU A 1 190 ? -20.422 6.086 15.485 1.00 98.50 190 GLU A C 1
ATOM 1483 O O . GLU A 1 190 ? -19.666 5.965 14.517 1.00 98.50 190 GLU A O 1
ATOM 1488 N N . SER A 1 191 ? -19.975 6.044 16.743 1.00 98.50 191 SER A N 1
ATOM 1489 C CA . SER A 1 191 ? -18.560 5.886 17.105 1.00 98.50 191 SER A CA 1
ATOM 1490 C C . SER A 1 191 ? -17.997 4.531 16.663 1.00 98.50 191 SER A C 1
ATOM 1492 O O . SER A 1 191 ? -16.878 4.455 16.151 1.00 98.50 191 SER A O 1
ATOM 1494 N N . GLN A 1 192 ? -18.778 3.455 16.793 1.00 98.50 192 GLN A N 1
ATOM 1495 C CA . GLN A 1 192 ? -18.409 2.128 16.289 1.00 98.50 192 GLN A CA 1
ATOM 1496 C C . GLN A 1 192 ? -18.284 2.128 14.761 1.00 98.50 192 GLN A C 1
ATOM 1498 O O . GLN A 1 192 ? -17.283 1.653 14.224 1.00 98.50 192 GLN A O 1
ATOM 1503 N N . SER A 1 193 ? -19.244 2.731 14.050 1.00 98.44 193 SER A N 1
ATOM 1504 C CA . SER A 1 193 ? -19.178 2.878 12.590 1.00 98.44 193 SER A CA 1
ATOM 1505 C C . SER A 1 193 ? -17.940 3.665 12.148 1.00 98.44 193 SER A C 1
ATOM 1507 O O . SER A 1 193 ? -17.284 3.305 11.167 1.00 98.44 193 SER A O 1
ATOM 1509 N N . PHE A 1 194 ? -17.583 4.722 12.882 1.00 98.25 194 PHE A N 1
ATOM 1510 C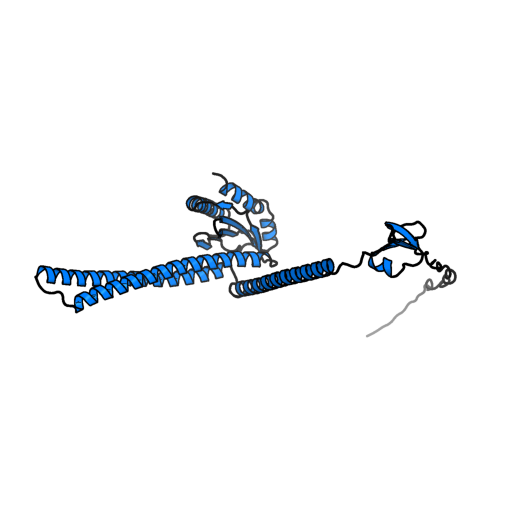 CA . PHE A 1 194 ? -16.366 5.488 12.630 1.00 98.25 194 PHE A CA 1
ATOM 1511 C C . PHE A 1 194 ? -15.103 4.626 12.773 1.00 98.25 194 PHE A C 1
ATOM 1513 O O . PHE A 1 194 ? -14.258 4.645 11.876 1.00 98.25 194 PHE A O 1
ATOM 1520 N N . ILE A 1 195 ? -14.991 3.828 13.841 1.00 98.56 195 ILE A N 1
ATOM 1521 C CA . ILE A 1 195 ? -13.858 2.909 14.041 1.00 98.56 195 ILE A CA 1
ATOM 1522 C C . ILE A 1 195 ? -13.731 1.927 12.874 1.00 98.56 195 ILE A C 1
ATOM 1524 O O . ILE A 1 195 ? -12.634 1.754 12.344 1.00 98.56 195 ILE A O 1
ATOM 1528 N N . GLU A 1 196 ? -14.830 1.313 12.435 1.00 98.31 196 GLU A N 1
ATOM 1529 C CA . GLU A 1 196 ? -14.788 0.345 11.332 1.00 98.31 196 GLU A CA 1
ATOM 1530 C C . GLU A 1 196 ? -14.347 0.993 10.012 1.00 98.31 196 GLU A C 1
ATOM 1532 O O . GLU A 1 196 ? -13.500 0.445 9.299 1.00 98.31 196 GLU A O 1
ATOM 1537 N N . LYS A 1 197 ? -14.805 2.219 9.726 1.00 98.38 197 LYS A N 1
ATOM 1538 C CA . LYS A 1 197 ? -14.309 3.002 8.580 1.00 98.38 197 LYS A CA 1
ATOM 1539 C C . LYS A 1 197 ? -12.803 3.257 8.680 1.00 98.38 197 LYS A C 1
ATOM 1541 O O . LYS A 1 197 ? -12.093 3.100 7.688 1.00 98.38 197 LYS A O 1
ATOM 1546 N N . LYS A 1 198 ? -12.296 3.601 9.868 1.00 97.94 198 LYS A N 1
ATOM 1547 C CA . LYS A 1 198 ? -10.862 3.852 10.091 1.00 97.94 198 LYS A CA 1
ATOM 1548 C C . LYS A 1 198 ? -10.016 2.587 9.962 1.00 97.94 198 LYS A C 1
ATOM 1550 O O . LYS A 1 198 ? -8.929 2.640 9.390 1.00 97.94 198 LYS A O 1
ATOM 1555 N N . LYS A 1 199 ? -10.515 1.431 10.406 1.00 97.44 199 LYS A N 1
ATOM 1556 C CA . LYS A 1 199 ? -9.854 0.133 10.189 1.00 97.44 199 LYS A CA 1
ATOM 1557 C C . LYS A 1 199 ? -9.773 -0.228 8.703 1.00 97.44 199 LYS A C 1
ATOM 1559 O O . LYS A 1 199 ? -8.712 -0.647 8.237 1.00 97.44 199 LYS A O 1
ATOM 1564 N N . ALA A 1 200 ? -10.853 -0.019 7.949 1.00 97.31 200 ALA A N 1
ATOM 1565 C CA . ALA A 1 200 ? -10.849 -0.219 6.501 1.00 97.31 200 ALA A CA 1
ATOM 1566 C C . ALA A 1 200 ? -9.849 0.723 5.803 1.00 97.31 200 ALA A C 1
ATOM 1568 O O . ALA A 1 200 ? -9.069 0.285 4.954 1.00 97.31 200 ALA A O 1
ATOM 1569 N N . GLU A 1 201 ? -9.802 1.991 6.223 1.00 96.81 201 GLU A N 1
ATOM 1570 C CA . GLU A 1 201 ? -8.837 2.983 5.736 1.00 96.81 201 GLU A CA 1
ATOM 1571 C C . GLU A 1 201 ? -7.384 2.550 6.007 1.00 96.81 201 GLU A C 1
ATOM 1573 O O . GLU A 1 201 ? -6.554 2.607 5.098 1.00 96.81 201 GLU A O 1
ATOM 1578 N N . LYS A 1 202 ? -7.074 2.024 7.204 1.00 96.75 202 LYS A N 1
ATOM 1579 C CA . LYS A 1 202 ? -5.744 1.461 7.519 1.00 96.75 202 LYS A CA 1
ATOM 1580 C C . LYS A 1 202 ? -5.345 0.355 6.541 1.00 96.75 202 LYS A C 1
ATOM 1582 O O . LYS A 1 202 ? -4.225 0.370 6.031 1.00 96.75 202 LYS A O 1
ATOM 1587 N N . SER A 1 203 ? -6.248 -0.589 6.270 1.00 92.50 203 SER A N 1
ATOM 1588 C CA . SER A 1 203 ? -5.984 -1.692 5.336 1.00 92.50 203 SER A CA 1
ATOM 1589 C C . SER A 1 203 ? -5.715 -1.178 3.918 1.00 92.50 203 SER A C 1
ATOM 1591 O O . SER A 1 203 ? -4.729 -1.558 3.283 1.00 92.50 203 SER A O 1
ATOM 1593 N N . GLN A 1 204 ? -6.523 -0.221 3.454 1.00 94.88 204 GLN A N 1
ATOM 1594 C CA . GLN A 1 204 ? -6.351 0.391 2.141 1.00 94.88 204 GLN A CA 1
ATOM 1595 C C . GLN A 1 204 ? -5.026 1.155 2.018 1.00 94.88 204 GLN A C 1
ATOM 1597 O O . GLN A 1 204 ? -4.332 1.022 1.009 1.00 94.88 204 GLN A O 1
ATOM 1602 N N . ILE A 1 205 ? -4.656 1.937 3.038 1.00 93.56 205 ILE A N 1
ATOM 1603 C CA . ILE A 1 205 ? -3.370 2.643 3.087 1.00 93.56 205 ILE A CA 1
ATOM 1604 C C . ILE A 1 205 ? -2.222 1.643 3.001 1.00 93.56 205 ILE A C 1
ATOM 1606 O O . ILE A 1 205 ? -1.316 1.846 2.193 1.00 93.56 205 ILE A O 1
ATOM 1610 N N . ARG A 1 206 ? -2.276 0.555 3.776 1.00 89.56 206 ARG A N 1
ATOM 1611 C CA . ARG A 1 206 ? -1.241 -0.482 3.767 1.00 89.56 206 ARG A CA 1
ATOM 1612 C C . ARG A 1 206 ? -1.081 -1.119 2.386 1.00 89.56 206 ARG A C 1
ATOM 1614 O O . ARG A 1 206 ? 0.040 -1.208 1.899 1.00 89.56 206 ARG A O 1
ATOM 1621 N N . SER A 1 207 ? -2.188 -1.500 1.743 1.00 90.75 207 SER A N 1
ATOM 1622 C CA . SER A 1 207 ? -2.168 -2.093 0.397 1.00 90.75 207 SER A CA 1
ATOM 1623 C C . SER A 1 207 ? -1.527 -1.155 -0.624 1.00 90.75 207 SER A C 1
ATOM 1625 O O . SER A 1 207 ? -0.592 -1.551 -1.314 1.00 90.75 207 SER A O 1
ATOM 1627 N N . ARG A 1 208 ? -1.969 0.111 -0.670 1.00 90.44 208 ARG A N 1
ATOM 1628 C CA . ARG A 1 208 ? -1.446 1.101 -1.625 1.00 90.44 208 ARG A CA 1
ATOM 1629 C C . ARG A 1 208 ? 0.051 1.348 -1.439 1.00 90.44 208 ARG A C 1
ATOM 1631 O O . ARG A 1 208 ? 0.788 1.322 -2.412 1.00 90.44 208 ARG A O 1
ATOM 1638 N N . HIS A 1 209 ? 0.516 1.521 -0.199 1.00 91.88 209 HIS A N 1
ATOM 1639 C CA . HIS A 1 209 ? 1.944 1.767 0.039 1.00 91.88 209 HIS A CA 1
ATOM 1640 C C . HIS A 1 209 ? 2.798 0.524 -0.257 1.00 91.88 209 HIS A C 1
ATOM 1642 O O . HIS A 1 209 ? 3.944 0.674 -0.662 1.00 91.88 209 HIS A O 1
ATOM 1648 N N . MET A 1 210 ? 2.269 -0.698 -0.104 1.00 86.38 210 MET A N 1
ATOM 1649 C CA . MET A 1 210 ? 2.988 -1.903 -0.545 1.00 86.38 210 MET A CA 1
ATOM 1650 C C . MET A 1 210 ? 3.102 -1.973 -2.069 1.00 86.38 210 MET A C 1
ATOM 1652 O O . MET A 1 210 ? 4.168 -2.312 -2.582 1.00 86.38 210 MET A O 1
ATOM 1656 N N . GLU A 1 211 ? 2.040 -1.625 -2.798 1.00 89.19 211 GLU A N 1
ATOM 1657 C CA . GLU A 1 211 ? 2.095 -1.505 -4.260 1.00 89.19 211 GLU A CA 1
ATOM 1658 C C . GLU A 1 211 ? 3.127 -0.454 -4.691 1.00 89.19 211 GLU A C 1
ATOM 1660 O O . GLU A 1 211 ? 3.937 -0.718 -5.583 1.00 89.19 211 GLU A O 1
ATOM 1665 N N . ASP A 1 212 ? 3.156 0.691 -4.006 1.00 90.06 212 ASP A N 1
ATOM 1666 C CA . ASP A 1 212 ? 4.131 1.757 -4.232 1.00 90.06 212 ASP A CA 1
ATOM 1667 C C . ASP A 1 212 ? 5.566 1.290 -3.950 1.00 90.06 212 ASP A C 1
ATOM 1669 O O . ASP A 1 212 ? 6.458 1.581 -4.739 1.00 90.06 212 ASP A O 1
ATOM 1673 N N . ILE A 1 213 ? 5.814 0.514 -2.889 1.00 86.56 213 ILE A N 1
ATOM 1674 C CA . ILE A 1 213 ? 7.148 -0.043 -2.596 1.00 86.56 213 ILE A CA 1
ATOM 1675 C C . ILE A 1 213 ? 7.615 -0.961 -3.721 1.00 86.56 213 ILE A C 1
ATOM 1677 O O . ILE A 1 213 ? 8.713 -0.773 -4.250 1.00 86.56 213 ILE A O 1
ATOM 1681 N N . VAL A 1 214 ? 6.771 -1.914 -4.127 1.00 86.44 214 VAL A N 1
ATOM 1682 C CA . VAL A 1 214 ? 7.091 -2.842 -5.221 1.00 86.44 214 VAL A CA 1
ATOM 1683 C C . VAL A 1 214 ? 7.346 -2.066 -6.510 1.00 86.44 214 VAL A C 1
ATOM 1685 O O . VAL A 1 214 ? 8.291 -2.350 -7.249 1.00 86.44 214 VAL A O 1
ATOM 1688 N N . ARG A 1 215 ? 6.523 -1.052 -6.796 1.00 89.88 215 ARG A N 1
ATOM 1689 C CA . ARG A 1 215 ? 6.683 -0.240 -7.997 1.00 89.88 215 ARG A CA 1
ATOM 1690 C C . ARG A 1 215 ? 7.956 0.598 -7.958 1.00 89.88 215 ARG A C 1
ATOM 1692 O O . ARG A 1 215 ? 8.688 0.630 -8.945 1.00 89.88 215 ARG A O 1
ATOM 1699 N N . PHE A 1 216 ? 8.230 1.244 -6.832 1.00 86.94 216 PHE A N 1
ATOM 1700 C CA . PHE A 1 216 ? 9.428 2.043 -6.615 1.00 86.94 216 PHE A CA 1
ATOM 1701 C C . PHE A 1 216 ? 10.677 1.194 -6.833 1.00 86.94 216 PHE A C 1
ATOM 1703 O O . PHE A 1 216 ? 11.570 1.600 -7.567 1.00 86.94 216 PHE A O 1
ATOM 1710 N N . GLN A 1 217 ? 10.701 -0.030 -6.304 1.00 82.38 217 GLN A N 1
ATOM 1711 C CA . GLN A 1 217 ? 11.778 -0.987 -6.548 1.00 82.38 217 GLN A CA 1
ATOM 1712 C C . GLN A 1 217 ? 11.961 -1.302 -8.033 1.00 82.38 217 GLN A C 1
ATOM 1714 O O . GLN A 1 217 ? 13.082 -1.202 -8.517 1.00 82.38 217 GLN A O 1
ATOM 1719 N N . GLN A 1 218 ? 10.888 -1.618 -8.764 1.00 85.06 218 GLN A N 1
ATOM 1720 C CA . GLN A 1 218 ? 10.960 -1.893 -10.206 1.00 85.06 218 GLN A CA 1
ATOM 1721 C C . GLN A 1 218 ? 11.465 -0.697 -11.019 1.00 85.06 218 GLN A C 1
ATOM 1723 O O . GLN A 1 218 ? 12.133 -0.878 -12.037 1.00 85.06 218 GLN A O 1
ATOM 1728 N N . ILE A 1 219 ? 11.087 0.525 -10.628 1.00 84.75 219 ILE A N 1
ATOM 1729 C CA . ILE A 1 219 ? 11.577 1.746 -11.278 1.00 84.75 219 ILE A CA 1
ATOM 1730 C C . ILE A 1 219 ? 13.057 1.877 -11.004 1.00 84.75 219 ILE A C 1
ATOM 1732 O O . ILE A 1 219 ? 13.825 2.022 -11.953 1.00 84.75 219 ILE A O 1
ATOM 1736 N N . ARG A 1 220 ? 13.438 1.749 -9.726 1.00 78.81 220 ARG A N 1
ATOM 1737 C CA . ARG A 1 220 ? 14.831 1.742 -9.330 1.00 78.81 220 ARG A CA 1
ATOM 1738 C C . ARG A 1 220 ? 15.553 0.720 -10.187 1.00 78.81 220 ARG A C 1
ATOM 1740 O O . ARG A 1 220 ? 16.416 1.149 -10.916 1.00 78.81 220 ARG A O 1
ATOM 1747 N N . GLU A 1 221 ? 15.232 -0.572 -10.192 1.00 67.19 221 GLU A N 1
ATOM 1748 C CA . GLU A 1 221 ? 15.916 -1.632 -10.979 1.00 67.19 221 GLU A CA 1
ATOM 1749 C C . GLU A 1 221 ? 16.284 -1.283 -12.433 1.00 67.19 221 GLU A C 1
ATOM 1751 O O . GLU A 1 221 ? 17.225 -1.859 -12.973 1.00 67.19 221 GLU A O 1
ATOM 1756 N N . ARG A 1 222 ? 15.549 -0.368 -13.076 1.00 70.19 222 ARG A N 1
ATOM 1757 C CA . ARG A 1 222 ? 15.782 0.076 -14.458 1.00 70.19 222 ARG A CA 1
ATOM 1758 C C . ARG A 1 222 ? 16.742 1.262 -14.576 1.00 70.19 222 ARG A C 1
ATOM 1760 O O . ARG A 1 222 ? 17.196 1.551 -15.681 1.00 70.19 222 ARG A O 1
ATOM 1767 N N . GLU A 1 223 ? 17.024 1.957 -13.481 1.00 63.47 223 GLU A N 1
ATOM 1768 C CA . GLU A 1 223 ? 18.041 3.000 -13.392 1.00 63.47 223 GLU A CA 1
ATOM 1769 C C . GLU A 1 223 ? 19.439 2.369 -13.236 1.00 63.47 223 GLU A C 1
ATOM 1771 O O . GLU A 1 223 ? 19.599 1.397 -12.495 1.00 63.47 223 GLU A O 1
ATOM 1776 N N . PRO A 1 224 ? 20.478 2.893 -13.911 1.00 52.69 224 PRO A N 1
ATOM 1777 C CA . PRO A 1 224 ? 21.852 2.439 -13.703 1.00 52.69 224 PRO A CA 1
ATOM 1778 C C . PRO A 1 224 ? 22.282 2.756 -12.256 1.00 52.69 224 PRO A C 1
ATOM 1780 O O . PRO A 1 224 ? 22.384 3.921 -11.873 1.00 52.69 224 PRO A O 1
ATOM 1783 N N . HIS A 1 225 ? 22.467 1.726 -11.423 1.00 55.62 225 HIS A N 1
ATOM 1784 C CA . HIS A 1 225 ? 22.465 1.869 -9.960 1.00 55.62 225 HIS A CA 1
ATOM 1785 C C . HIS A 1 225 ? 23.804 2.023 -9.253 1.00 55.62 225 HIS A C 1
ATOM 1787 O O . HIS A 1 225 ? 24.830 1.482 -9.642 1.00 55.62 225 HIS A O 1
ATOM 1793 N N . ARG A 1 226 ? 23.676 2.631 -8.065 1.00 56.66 226 ARG A N 1
ATOM 1794 C CA . ARG A 1 226 ? 24.623 2.729 -6.942 1.00 56.66 226 ARG A CA 1
ATOM 1795 C C . ARG A 1 226 ? 24.701 1.454 -6.063 1.00 56.66 226 ARG A C 1
ATOM 1797 O O . ARG A 1 226 ? 25.405 1.474 -5.055 1.00 56.66 226 ARG A O 1
ATOM 1804 N N . PHE A 1 227 ? 24.004 0.367 -6.424 1.00 60.56 227 PHE A N 1
ATOM 1805 C CA . PHE A 1 227 ? 24.001 -0.946 -5.746 1.00 60.56 227 PHE A CA 1
ATOM 1806 C C . PHE A 1 227 ? 23.710 -2.084 -6.740 1.00 60.56 227 PHE A C 1
ATOM 1808 O O . PHE A 1 227 ? 22.946 -1.890 -7.684 1.00 60.56 227 PHE A O 1
ATOM 1815 N N . ILE A 1 228 ? 24.266 -3.277 -6.507 1.00 67.31 228 ILE A N 1
ATOM 1816 C CA . ILE A 1 228 ? 24.013 -4.475 -7.328 1.00 67.31 228 ILE A CA 1
ATOM 1817 C C . ILE A 1 228 ? 23.009 -5.369 -6.600 1.00 67.31 228 ILE A C 1
ATOM 1819 O O . ILE A 1 228 ? 23.169 -5.633 -5.408 1.00 67.31 228 ILE A O 1
ATOM 1823 N N . ARG A 1 229 ? 21.967 -5.814 -7.314 1.00 69.38 229 ARG A N 1
ATOM 1824 C CA . ARG A 1 229 ? 20.816 -6.546 -6.766 1.00 69.38 229 ARG A CA 1
ATOM 1825 C C . ARG A 1 229 ? 20.708 -7.954 -7.347 1.00 69.38 229 ARG A C 1
ATOM 1827 O O . ARG A 1 229 ? 20.836 -8.127 -8.556 1.00 69.38 229 ARG A O 1
ATOM 1834 N N . TYR A 1 230 ? 20.365 -8.916 -6.491 1.00 75.56 230 TYR A N 1
ATOM 1835 C CA . TYR A 1 230 ? 20.061 -10.300 -6.867 1.00 75.56 230 TYR A CA 1
ATOM 1836 C C . TYR A 1 230 ? 18.714 -10.726 -6.267 1.00 75.56 230 TYR A C 1
ATOM 1838 O O . TYR A 1 230 ? 18.666 -11.101 -5.092 1.00 75.56 230 TYR A O 1
ATOM 1846 N N . PRO A 1 231 ? 17.608 -10.636 -7.030 1.00 75.50 231 PRO A N 1
ATOM 1847 C CA . PRO A 1 231 ? 16.303 -11.079 -6.559 1.00 75.50 231 PRO A CA 1
ATOM 1848 C C . PRO A 1 231 ? 16.187 -12.609 -6.595 1.00 75.50 231 PRO A C 1
ATOM 1850 O O . PRO A 1 231 ? 16.702 -13.271 -7.500 1.00 75.50 231 PRO A O 1
ATOM 1853 N N . SER A 1 232 ? 15.468 -13.175 -5.629 1.00 79.81 232 SER A N 1
ATOM 1854 C CA . SER A 1 232 ? 15.049 -14.573 -5.640 1.00 79.81 232 SER A CA 1
ATOM 1855 C C . SER A 1 232 ? 13.887 -14.808 -6.598 1.00 79.81 232 SER A C 1
ATOM 1857 O O . SER A 1 232 ? 13.139 -13.893 -6.953 1.00 79.81 232 SER A O 1
ATOM 1859 N N . GLN A 1 233 ? 13.676 -16.072 -6.969 1.00 85.88 233 GLN A N 1
ATOM 1860 C CA . GLN A 1 233 ? 12.398 -16.466 -7.553 1.00 85.88 233 GLN A CA 1
ATOM 1861 C C . GLN A 1 233 ? 11.267 -16.249 -6.536 1.00 85.88 233 GLN A C 1
ATOM 1863 O O . GLN A 1 233 ? 11.492 -16.214 -5.321 1.00 85.88 233 GLN A O 1
ATOM 1868 N N . ARG A 1 234 ? 10.044 -16.083 -7.049 1.00 89.75 234 ARG A N 1
ATOM 1869 C CA . ARG A 1 234 ? 8.843 -15.919 -6.224 1.00 89.75 234 ARG A CA 1
ATOM 1870 C C . ARG A 1 234 ? 8.507 -17.246 -5.557 1.00 89.75 234 ARG A C 1
ATOM 1872 O O . ARG A 1 234 ? 8.410 -18.261 -6.240 1.00 89.75 234 ARG A O 1
ATOM 1879 N N . VAL A 1 235 ? 8.273 -17.217 -4.251 1.00 90.81 235 VAL A N 1
ATOM 1880 C CA . VAL A 1 235 ? 7.737 -18.363 -3.515 1.00 90.81 235 VAL A CA 1
ATOM 1881 C C . VAL A 1 235 ? 6.273 -18.090 -3.200 1.00 90.81 235 VAL A C 1
ATOM 1883 O O . VAL A 1 235 ? 5.971 -17.265 -2.336 1.00 90.81 235 VAL A O 1
ATOM 1886 N N . SER A 1 236 ? 5.368 -18.750 -3.921 1.00 91.00 236 SER A N 1
ATOM 1887 C CA . SER A 1 236 ? 3.921 -18.581 -3.745 1.00 91.00 236 SER A CA 1
ATOM 1888 C C . SER A 1 236 ? 3.400 -19.365 -2.533 1.00 91.00 236 SER A C 1
ATOM 1890 O O . SER A 1 236 ? 3.900 -20.438 -2.194 1.00 91.00 236 SER A O 1
ATOM 1892 N N . CYS A 1 237 ? 2.377 -18.828 -1.875 1.00 90.31 237 CYS A N 1
ATOM 1893 C CA . CYS A 1 237 ? 1.670 -19.444 -0.761 1.00 90.31 237 CYS A CA 1
ATOM 1894 C C . CYS A 1 237 ? 0.155 -19.333 -0.976 1.00 90.31 237 CYS A C 1
ATOM 1896 O O . CYS A 1 237 ? -0.341 -18.339 -1.504 1.00 90.31 237 CYS A O 1
ATOM 1898 N N . PHE A 1 238 ? -0.577 -20.378 -0.582 1.00 89.00 238 PHE A N 1
ATOM 1899 C CA . PHE A 1 238 ? -1.980 -20.574 -0.971 1.00 89.00 238 PHE A CA 1
ATOM 1900 C C . PHE A 1 238 ? -2.965 -20.517 0.205 1.00 89.00 238 PHE A C 1
ATOM 1902 O O . PHE A 1 238 ? -4.173 -20.601 0.008 1.00 89.00 238 PHE A O 1
ATOM 1909 N N . SER A 1 239 ? -2.477 -20.377 1.441 1.00 89.19 239 SER A N 1
ATOM 1910 C CA . SER A 1 239 ? -3.325 -20.206 2.628 1.00 89.19 239 SER A CA 1
ATOM 1911 C C . SER A 1 239 ? -2.671 -19.279 3.657 1.00 89.19 239 SER A C 1
ATOM 1913 O O . SER A 1 239 ? -1.440 -19.238 3.724 1.00 89.19 239 SER A O 1
ATOM 1915 N N . PRO A 1 240 ? -3.448 -18.587 4.517 1.00 88.50 240 PRO A N 1
ATOM 1916 C CA . PRO A 1 240 ? -2.892 -17.693 5.536 1.00 88.50 240 PRO A CA 1
ATOM 1917 C C . PRO A 1 240 ? -1.869 -18.370 6.460 1.00 88.50 240 PRO A C 1
ATOM 1919 O O . PRO A 1 240 ? -0.801 -17.818 6.709 1.00 88.50 240 PRO A O 1
ATOM 1922 N N . ASN A 1 241 ? -2.151 -19.599 6.909 1.00 91.44 241 ASN A N 1
ATOM 1923 C CA . ASN A 1 241 ? -1.252 -20.361 7.782 1.00 91.44 241 ASN A CA 1
ATOM 1924 C C . ASN A 1 241 ? 0.047 -20.757 7.053 1.00 91.44 241 ASN A C 1
ATOM 1926 O O . ASN A 1 241 ? 1.142 -20.631 7.599 1.00 91.44 241 ASN A O 1
ATOM 1930 N N . GLN A 1 242 ? -0.049 -21.175 5.785 1.00 91.44 242 GLN A N 1
ATOM 1931 C CA . GLN A 1 242 ? 1.135 -21.463 4.972 1.00 91.44 242 GLN A CA 1
ATOM 1932 C C . GLN A 1 242 ? 1.975 -20.199 4.746 1.00 91.44 242 GLN A C 1
ATOM 1934 O O . GLN A 1 242 ? 3.189 -20.243 4.931 1.00 91.44 242 GLN A O 1
ATOM 1939 N N . CYS A 1 243 ? 1.342 -19.073 4.403 1.00 90.94 243 CYS A N 1
ATOM 1940 C CA . CYS A 1 243 ? 2.029 -17.799 4.207 1.00 90.94 243 CYS A CA 1
ATOM 1941 C C . CYS A 1 243 ? 2.747 -17.344 5.483 1.00 90.94 243 CYS A C 1
ATOM 1943 O O . CYS A 1 243 ? 3.907 -16.953 5.414 1.00 90.94 243 CYS A O 1
ATOM 1945 N N . GLN A 1 244 ? 2.116 -17.475 6.655 1.00 91.62 244 GLN A N 1
ATOM 1946 C CA . GLN A 1 244 ? 2.744 -17.145 7.936 1.00 91.62 244 GLN A CA 1
ATOM 1947 C C . GLN A 1 244 ? 3.960 -18.036 8.235 1.00 91.62 244 GLN A C 1
ATOM 1949 O O . GLN A 1 244 ? 5.011 -17.532 8.634 1.00 91.62 244 GLN A O 1
ATOM 1954 N N . LYS A 1 245 ? 3.858 -19.353 8.002 1.00 92.50 245 LYS A N 1
ATOM 1955 C CA . LYS A 1 245 ? 4.986 -20.286 8.176 1.00 92.50 245 LYS A CA 1
ATOM 1956 C C . LYS A 1 245 ? 6.145 -19.968 7.233 1.00 92.50 245 LYS A C 1
ATOM 1958 O O . LYS A 1 245 ? 7.298 -19.945 7.665 1.00 92.50 245 LYS A O 1
ATOM 1963 N N . LEU A 1 246 ? 5.848 -19.709 5.959 1.00 94.06 246 LEU A N 1
ATOM 1964 C CA . LEU A 1 246 ? 6.851 -19.342 4.959 1.00 94.06 246 LEU A CA 1
ATOM 1965 C C . LEU A 1 246 ? 7.499 -17.996 5.284 1.00 94.06 246 LEU A C 1
ATOM 1967 O O . LEU A 1 246 ? 8.718 -17.883 5.196 1.00 94.06 246 LEU A O 1
ATOM 1971 N N . TRP A 1 247 ? 6.720 -17.019 5.751 1.00 93.62 247 TRP A N 1
ATOM 1972 C CA . TRP A 1 247 ? 7.240 -15.737 6.217 1.00 93.62 247 TRP A CA 1
ATOM 1973 C C . TRP A 1 247 ? 8.223 -15.919 7.377 1.00 93.62 247 TRP A C 1
ATOM 1975 O O . TRP A 1 247 ? 9.332 -15.397 7.332 1.00 93.62 247 TRP A O 1
ATOM 1985 N N . GLN A 1 248 ? 7.893 -16.745 8.374 1.00 93.19 248 GLN A N 1
ATOM 1986 C CA . GLN A 1 248 ? 8.813 -17.041 9.478 1.00 93.19 248 GLN A CA 1
ATOM 1987 C C . GLN A 1 248 ? 10.079 -17.795 9.040 1.00 93.19 248 GLN A C 1
ATOM 1989 O O . GLN A 1 248 ? 11.138 -17.606 9.640 1.00 93.19 248 GLN A O 1
ATOM 1994 N N . LYS A 1 249 ? 9.997 -18.675 8.031 1.00 94.62 249 LYS A N 1
ATOM 1995 C CA . LYS A 1 249 ? 11.187 -19.306 7.427 1.00 94.62 249 LYS A CA 1
ATOM 1996 C C . LYS A 1 249 ? 12.044 -18.255 6.704 1.00 94.62 249 LYS A C 1
ATOM 1998 O O . LYS A 1 249 ? 13.261 -18.254 6.869 1.00 94.62 249 LYS A O 1
ATOM 2003 N N . ALA A 1 250 ? 11.412 -17.339 5.971 1.00 94.38 250 ALA A N 1
ATOM 2004 C CA . ALA A 1 250 ? 12.078 -16.264 5.242 1.00 94.38 250 ALA A CA 1
ATOM 2005 C C . ALA A 1 250 ? 12.809 -15.292 6.177 1.00 94.38 250 ALA A C 1
ATOM 2007 O O . ALA A 1 250 ? 13.976 -14.989 5.949 1.00 94.38 250 ALA A O 1
ATOM 2008 N N . VAL A 1 251 ? 12.152 -14.858 7.258 1.00 93.06 251 VAL A N 1
ATOM 2009 C CA . VAL A 1 251 ? 12.744 -13.973 8.274 1.00 93.06 251 VAL A CA 1
ATOM 2010 C C . VAL A 1 251 ? 14.010 -14.598 8.861 1.00 93.06 251 VAL A C 1
ATOM 2012 O O . VAL A 1 251 ? 15.071 -13.982 8.805 1.00 93.06 251 VAL A O 1
ATOM 2015 N N . ARG A 1 252 ? 13.935 -15.863 9.300 1.00 94.12 252 ARG A N 1
ATOM 2016 C CA . ARG A 1 252 ? 15.097 -16.603 9.825 1.00 94.12 252 ARG A CA 1
ATOM 2017 C C . ARG A 1 252 ? 16.227 -16.731 8.809 1.00 94.12 252 ARG A C 1
ATOM 2019 O O . ARG A 1 252 ? 17.394 -16.691 9.182 1.00 94.12 252 ARG A O 1
ATOM 2026 N N . PHE A 1 253 ? 15.897 -16.898 7.529 1.00 94.81 253 PHE A N 1
ATOM 2027 C CA . PHE A 1 253 ? 16.906 -16.932 6.476 1.00 94.81 253 PHE A CA 1
ATOM 2028 C C . PHE A 1 253 ? 17.675 -15.609 6.408 1.00 94.81 253 PHE A C 1
ATOM 2030 O O . PHE A 1 253 ? 18.902 -15.626 6.361 1.00 94.81 253 PHE A O 1
ATOM 2037 N N . VAL A 1 254 ? 16.975 -14.472 6.442 1.00 92.75 254 VAL A N 1
ATOM 2038 C CA . VAL A 1 254 ? 17.629 -13.158 6.400 1.00 92.75 254 VAL A CA 1
ATOM 2039 C C . VAL A 1 254 ? 18.443 -12.891 7.659 1.00 92.75 254 VAL A C 1
ATOM 2041 O O . VAL A 1 254 ? 19.589 -12.476 7.538 1.00 92.75 254 VAL A O 1
ATOM 2044 N N . GLU A 1 255 ? 17.922 -13.213 8.841 1.00 90.94 255 GLU A N 1
ATOM 2045 C CA . GLU A 1 255 ? 18.661 -13.088 10.107 1.00 90.94 255 GLU A CA 1
ATOM 2046 C C . GLU A 1 255 ? 19.980 -13.877 10.110 1.00 90.94 255 GLU A C 1
ATOM 2048 O O . GLU A 1 255 ? 20.954 -13.453 10.722 1.00 90.94 255 GLU A O 1
ATOM 2053 N N . GLN A 1 256 ? 20.031 -15.016 9.413 1.00 91.38 256 GLN A N 1
ATOM 2054 C CA . GLN A 1 256 ? 21.226 -15.860 9.332 1.00 91.38 256 GLN A CA 1
ATOM 2055 C C . GLN A 1 256 ? 22.207 -15.456 8.228 1.00 91.38 256 GLN A C 1
ATOM 2057 O O . GLN A 1 256 ? 23.366 -15.872 8.269 1.00 91.38 256 GLN A O 1
ATOM 2062 N N . LYS A 1 257 ? 21.739 -14.758 7.187 1.00 92.62 257 LYS A N 1
ATOM 2063 C CA . LYS A 1 257 ? 22.515 -14.536 5.957 1.00 92.62 257 LYS A CA 1
ATOM 2064 C C . LYS A 1 257 ? 22.856 -13.078 5.688 1.00 92.62 257 LYS A C 1
ATOM 2066 O O . LYS A 1 257 ? 23.844 -12.834 5.000 1.00 92.62 257 LYS A O 1
ATOM 2071 N N . ALA A 1 258 ? 22.075 -12.125 6.190 1.00 89.00 258 ALA A N 1
ATOM 2072 C CA . ALA A 1 258 ? 22.411 -10.714 6.076 1.00 89.00 258 ALA A CA 1
ATOM 2073 C C . ALA A 1 258 ? 23.580 -10.363 7.001 1.00 89.00 258 ALA A C 1
ATOM 2075 O O . ALA A 1 258 ? 23.679 -10.853 8.124 1.00 89.00 258 ALA A O 1
ATOM 2076 N N . THR A 1 259 ? 24.467 -9.498 6.517 1.00 89.44 259 THR A N 1
ATOM 2077 C CA . THR A 1 259 ? 25.568 -8.942 7.317 1.00 89.44 259 THR A CA 1
ATOM 2078 C C . THR A 1 259 ? 25.135 -7.664 8.032 1.00 89.44 259 THR A C 1
ATOM 2080 O O . THR A 1 259 ? 25.674 -7.318 9.079 1.00 89.44 259 THR A O 1
ATOM 2083 N N . GLU A 1 260 ? 24.168 -6.948 7.458 1.00 85.94 260 GLU A N 1
ATOM 2084 C CA . GLU A 1 260 ? 23.623 -5.715 8.020 1.00 85.94 260 GLU A CA 1
ATOM 2085 C C . GLU A 1 260 ? 22.494 -6.005 9.025 1.00 85.94 260 GLU A C 1
ATOM 2087 O O . GLU A 1 260 ? 21.708 -6.937 8.822 1.00 85.94 260 GLU A O 1
ATOM 2092 N N . PRO A 1 261 ? 22.363 -5.202 10.097 1.00 84.44 261 PRO A N 1
ATOM 2093 C CA . PRO A 1 261 ? 21.320 -5.396 11.094 1.00 84.44 261 PRO A CA 1
ATOM 2094 C C . PRO A 1 261 ? 19.928 -5.141 10.508 1.00 84.44 261 PRO A C 1
ATOM 2096 O O . PRO A 1 261 ? 19.755 -4.338 9.584 1.00 84.44 261 PRO A O 1
ATOM 2099 N N . LEU A 1 262 ? 18.920 -5.788 11.100 1.00 84.38 262 LEU A N 1
ATOM 2100 C CA . LEU A 1 262 ? 17.514 -5.508 10.816 1.00 84.38 262 LEU A CA 1
ATOM 2101 C C . LEU A 1 262 ? 17.205 -4.035 11.110 1.00 84.38 262 LEU A C 1
ATOM 2103 O O . LEU A 1 262 ? 17.505 -3.527 12.188 1.00 84.38 262 LEU A O 1
ATOM 2107 N N . GLU A 1 263 ? 16.602 -3.356 10.139 1.00 75.50 263 GLU A N 1
ATOM 2108 C CA . GLU A 1 263 ? 16.198 -1.952 10.246 1.00 75.50 263 GLU A CA 1
ATOM 2109 C C . GLU A 1 263 ? 14.673 -1.825 10.272 1.00 75.50 263 GLU A C 1
ATOM 2111 O O . GLU A 1 263 ? 14.119 -1.039 11.039 1.00 75.50 263 GLU A O 1
ATOM 2116 N N . VAL A 1 264 ? 13.981 -2.639 9.472 1.00 73.19 264 VAL A N 1
ATOM 2117 C CA . VAL A 1 264 ? 12.520 -2.691 9.423 1.00 73.19 264 VAL A CA 1
ATOM 2118 C C . VAL A 1 264 ? 12.056 -4.138 9.508 1.00 73.19 264 VAL A C 1
ATOM 2120 O O . VAL A 1 264 ? 12.504 -4.980 8.734 1.00 73.19 264 VAL A O 1
ATOM 2123 N N . GLN A 1 265 ? 11.097 -4.406 10.392 1.00 80.56 265 GLN A N 1
ATOM 2124 C CA . GLN A 1 265 ? 10.358 -5.665 10.446 1.00 80.56 265 GLN A CA 1
ATOM 2125 C C . GLN A 1 265 ? 8.877 -5.359 10.696 1.00 80.56 265 GLN A C 1
ATOM 2127 O O . GLN A 1 265 ? 8.500 -4.850 11.749 1.00 80.56 265 GLN A O 1
ATOM 2132 N N . GLN A 1 266 ? 8.045 -5.605 9.688 1.00 73.81 266 GLN A N 1
ATOM 2133 C CA . GLN A 1 266 ? 6.595 -5.390 9.684 1.00 73.81 266 GLN A CA 1
ATOM 2134 C C . GLN A 1 266 ? 5.920 -6.577 8.976 1.00 73.81 266 GLN A C 1
ATOM 2136 O O . GLN A 1 266 ? 6.591 -7.331 8.267 1.00 73.81 266 GLN A O 1
ATOM 2141 N N . ASP A 1 267 ? 4.601 -6.775 9.123 1.00 76.31 267 ASP A N 1
ATOM 2142 C CA . ASP A 1 267 ? 3.971 -7.917 8.431 1.00 76.31 267 ASP A CA 1
ATOM 2143 C C . ASP A 1 267 ? 4.107 -7.764 6.913 1.00 76.31 267 ASP A C 1
ATOM 2145 O O . ASP A 1 267 ? 3.667 -6.765 6.328 1.00 76.31 267 ASP A O 1
ATOM 2149 N N . GLY A 1 268 ? 4.720 -8.772 6.296 1.00 79.19 268 GLY A N 1
ATOM 2150 C CA . GLY A 1 268 ? 4.985 -8.817 4.867 1.00 79.19 268 GLY A CA 1
ATOM 2151 C C . GLY A 1 268 ? 6.139 -7.938 4.387 1.00 79.19 268 GLY A C 1
ATOM 2152 O O . GLY A 1 268 ? 6.342 -7.844 3.178 1.00 79.19 268 GLY A O 1
ATOM 2153 N N . LEU A 1 269 ? 6.914 -7.321 5.287 1.00 84.25 269 LEU A N 1
ATOM 2154 C CA . LEU A 1 269 ? 8.126 -6.609 4.902 1.00 84.25 269 LEU A CA 1
ATOM 2155 C C . LEU A 1 269 ? 9.238 -6.692 5.947 1.00 84.25 269 LEU A C 1
ATOM 2157 O O . LEU A 1 269 ? 9.044 -6.361 7.115 1.00 84.25 269 LEU A O 1
ATOM 2161 N N . LEU A 1 270 ? 10.431 -7.062 5.499 1.00 89.38 270 LEU A N 1
ATOM 2162 C CA . LEU A 1 270 ? 11.646 -7.008 6.300 1.00 89.38 270 LEU A CA 1
ATOM 2163 C C . LEU A 1 270 ? 12.750 -6.351 5.481 1.00 89.38 270 LEU A C 1
ATOM 2165 O O . LEU A 1 270 ? 12.928 -6.686 4.314 1.00 89.38 270 LEU A O 1
ATOM 2169 N N . ILE A 1 271 ? 13.481 -5.416 6.078 1.00 82.88 271 ILE A N 1
ATOM 2170 C CA . ILE A 1 271 ? 14.593 -4.708 5.440 1.00 82.88 271 ILE A CA 1
ATOM 2171 C C . ILE A 1 271 ? 15.749 -4.653 6.432 1.00 82.88 271 ILE A C 1
ATOM 2173 O O . ILE A 1 271 ? 15.567 -4.230 7.577 1.00 82.88 271 ILE A O 1
ATOM 2177 N N . THR A 1 272 ? 16.938 -5.064 6.004 1.00 86.56 272 THR A N 1
ATOM 2178 C CA . THR A 1 272 ? 18.175 -4.768 6.732 1.00 86.56 272 THR A CA 1
ATOM 2179 C C . THR A 1 272 ? 18.714 -3.407 6.311 1.00 86.56 272 THR A C 1
ATOM 2181 O O . THR A 1 272 ? 18.419 -2.925 5.215 1.00 86.56 272 THR A O 1
ATOM 2184 N N . ARG A 1 273 ? 19.570 -2.811 7.140 1.00 81.06 273 ARG A N 1
ATOM 2185 C CA . ARG A 1 273 ? 20.243 -1.555 6.804 1.00 81.06 273 ARG A CA 1
ATOM 2186 C C . ARG A 1 273 ? 20.957 -1.646 5.454 1.00 81.06 273 ARG A C 1
ATOM 2188 O O . ARG A 1 273 ? 21.420 -2.713 5.050 1.00 81.06 273 ARG A O 1
ATOM 2195 N N . GLN A 1 274 ? 21.043 -0.515 4.757 1.00 78.56 274 GLN A N 1
ATOM 2196 C CA . GLN A 1 274 ? 21.839 -0.408 3.536 1.00 78.56 274 GLN A CA 1
ATOM 2197 C C . GLN A 1 274 ? 23.320 -0.736 3.808 1.00 78.56 274 GLN A C 1
ATOM 2199 O O . GLN A 1 274 ? 23.832 -0.385 4.875 1.00 78.56 274 GLN A O 1
ATOM 2204 N N . PRO A 1 275 ? 24.026 -1.363 2.849 1.00 78.44 275 PRO A N 1
ATOM 2205 C CA . PRO A 1 275 ? 25.396 -1.802 3.047 1.00 78.44 275 PRO A CA 1
ATOM 2206 C C . PRO A 1 275 ? 26.333 -0.593 3.080 1.00 78.44 275 PRO A C 1
ATOM 2208 O O . PRO A 1 275 ? 26.628 0.037 2.057 1.00 78.44 275 PRO A O 1
ATOM 2211 N N . ASN A 1 276 ? 26.788 -0.242 4.283 1.00 70.56 276 ASN A N 1
ATOM 2212 C CA . ASN A 1 276 ? 27.669 0.909 4.492 1.00 70.56 276 ASN A CA 1
ATOM 2213 C C . ASN A 1 276 ? 29.130 0.557 4.180 1.00 70.56 276 ASN A C 1
ATOM 2215 O O . ASN A 1 276 ? 29.891 1.391 3.666 1.00 70.56 276 ASN A O 1
ATOM 2219 N N . GLN A 1 277 ? 29.506 -0.697 4.433 1.00 77.50 277 GLN A N 1
ATOM 2220 C CA . GLN A 1 277 ? 30.812 -1.262 4.115 1.00 77.50 277 GLN A CA 1
ATOM 2221 C C . GLN A 1 277 ? 30.777 -1.941 2.743 1.00 77.50 277 GLN A C 1
ATOM 2223 O O . GLN A 1 277 ? 29.730 -2.335 2.242 1.00 77.50 277 GLN A O 1
ATOM 2228 N N . SER A 1 278 ? 31.932 -2.046 2.089 1.00 78.06 278 SER A N 1
ATOM 2229 C CA . SER A 1 278 ? 31.990 -2.665 0.759 1.00 78.06 278 SER A CA 1
ATOM 2230 C C . SER A 1 278 ? 31.826 -4.190 0.786 1.00 78.06 278 SER A C 1
ATOM 2232 O O . SER A 1 278 ? 31.585 -4.775 -0.264 1.00 78.06 278 SER A O 1
ATOM 2234 N N . GLU A 1 279 ? 31.950 -4.815 1.962 1.00 81.38 279 GLU A N 1
ATOM 2235 C CA . GLU A 1 279 ? 31.842 -6.266 2.164 1.00 81.38 279 GLU A CA 1
ATOM 2236 C C . GLU A 1 279 ? 30.539 -6.692 2.860 1.00 81.38 279 GLU A C 1
ATOM 2238 O O . GLU A 1 279 ? 30.389 -7.853 3.235 1.00 81.38 279 GLU A O 1
ATOM 2243 N N . SER A 1 280 ? 29.588 -5.774 3.051 1.00 84.31 280 SER A N 1
ATOM 2244 C CA . SER A 1 280 ? 28.325 -6.107 3.699 1.00 84.31 280 SER A CA 1
ATOM 2245 C C . SER A 1 280 ? 27.229 -6.451 2.693 1.00 84.31 280 SER A C 1
ATOM 2247 O O . SER A 1 280 ? 27.098 -5.835 1.631 1.00 84.31 280 SER A O 1
ATOM 2249 N N . VAL A 1 281 ? 26.438 -7.465 3.048 1.00 87.12 281 VAL A N 1
ATOM 2250 C CA . VAL A 1 281 ? 25.247 -7.881 2.307 1.00 87.12 281 VAL A CA 1
ATOM 2251 C C . VAL A 1 281 ? 24.022 -7.408 3.071 1.00 87.12 281 VAL A C 1
ATOM 2253 O O . VAL A 1 281 ? 23.780 -7.847 4.201 1.00 87.12 281 VAL A O 1
ATOM 2256 N N . SER A 1 282 ? 23.236 -6.536 2.446 1.00 88.75 282 SER A N 1
ATOM 2257 C CA . SER A 1 282 ? 21.898 -6.212 2.931 1.00 88.75 282 SER A CA 1
ATOM 2258 C C . SER A 1 282 ? 20.871 -7.118 2.268 1.00 88.75 282 SER A C 1
ATOM 2260 O O . SER A 1 282 ? 21.056 -7.562 1.132 1.00 88.75 282 SER A O 1
ATOM 2262 N N . MET A 1 283 ? 19.770 -7.384 2.960 1.00 90.56 283 MET A N 1
ATOM 2263 C CA . MET A 1 283 ? 18.669 -8.173 2.436 1.00 90.56 283 MET A CA 1
ATOM 2264 C C . MET A 1 283 ? 17.324 -7.516 2.686 1.00 90.56 283 MET A C 1
ATOM 2266 O O . MET A 1 283 ? 17.116 -6.779 3.651 1.00 90.56 283 MET A O 1
ATOM 2270 N N . MET A 1 284 ? 16.387 -7.842 1.810 1.00 87.12 284 MET A N 1
ATOM 2271 C CA . MET A 1 284 ? 15.008 -7.406 1.905 1.00 87.12 284 MET A CA 1
ATOM 2272 C C . MET A 1 284 ? 14.071 -8.571 1.610 1.00 87.12 284 MET A C 1
ATOM 2274 O O . MET A 1 284 ? 14.290 -9.311 0.658 1.00 87.12 284 MET A O 1
ATOM 2278 N N . LEU A 1 285 ? 13.012 -8.714 2.404 1.00 91.19 285 LEU A N 1
ATOM 2279 C CA . LEU A 1 285 ? 11.901 -9.628 2.155 1.00 91.19 285 LEU A CA 1
ATOM 2280 C C . LEU A 1 285 ? 10.645 -8.826 1.899 1.00 91.19 285 LEU A C 1
ATOM 2282 O O . LEU A 1 285 ? 10.307 -7.944 2.686 1.00 91.19 285 LEU A O 1
ATOM 2286 N N . THR A 1 286 ? 9.918 -9.190 0.851 1.00 89.12 286 THR A N 1
ATOM 2287 C CA . THR A 1 286 ? 8.612 -8.605 0.544 1.00 89.12 286 THR A CA 1
ATOM 2288 C C . THR A 1 286 ? 7.599 -9.715 0.336 1.00 89.12 286 THR A C 1
ATOM 2290 O O . THR A 1 286 ? 7.815 -10.610 -0.481 1.00 89.12 286 THR A O 1
ATOM 2293 N N . GLN A 1 287 ? 6.485 -9.649 1.058 1.00 89.69 287 GLN A N 1
ATOM 2294 C CA . GLN A 1 287 ? 5.293 -10.441 0.798 1.00 89.69 287 GLN A CA 1
ATOM 2295 C C . GLN A 1 287 ? 4.301 -9.579 0.024 1.00 89.69 287 GLN A C 1
ATOM 2297 O O . GLN A 1 287 ? 3.841 -8.544 0.505 1.00 89.69 287 GLN A O 1
ATOM 2302 N N . VAL A 1 288 ? 3.940 -10.028 -1.169 1.00 85.81 288 VAL A N 1
ATOM 2303 C CA . VAL A 1 288 ? 2.976 -9.346 -2.030 1.00 85.81 288 VAL A CA 1
ATOM 2304 C C . VAL A 1 288 ? 1.715 -10.188 -2.095 1.00 85.81 288 VAL A C 1
ATOM 2306 O O . VAL A 1 288 ? 1.789 -11.406 -2.230 1.00 85.81 288 VAL A O 1
ATOM 2309 N N . SER A 1 289 ? 0.554 -9.546 -1.981 1.00 84.94 289 SER A N 1
ATOM 2310 C CA . SER A 1 289 ? -0.747 -10.196 -2.153 1.00 84.94 289 SER A CA 1
ATOM 2311 C C . SER A 1 289 ? -1.488 -9.525 -3.299 1.00 84.94 289 SER A C 1
ATOM 2313 O O . SER A 1 289 ? -1.791 -8.336 -3.224 1.00 84.94 289 SER A O 1
ATOM 2315 N N . GLN A 1 290 ? -1.771 -10.275 -4.363 1.00 80.44 290 GLN A N 1
ATOM 2316 C CA . GLN A 1 290 ? -2.501 -9.783 -5.525 1.00 80.44 290 GLN A CA 1
ATOM 2317 C C . GLN A 1 290 ? -3.612 -10.766 -5.901 1.00 80.44 290 GLN A C 1
ATOM 2319 O O . GLN A 1 290 ? -3.363 -11.905 -6.291 1.00 80.44 290 GLN A O 1
ATOM 2324 N N . LYS A 1 291 ? -4.866 -10.305 -5.831 1.00 82.06 291 LYS A N 1
ATOM 2325 C CA . LYS A 1 291 ? -6.065 -11.137 -6.038 1.00 82.06 291 LYS A CA 1
ATOM 2326 C C . LYS A 1 291 ? -6.095 -12.338 -5.076 1.00 82.06 291 LYS A C 1
ATOM 2328 O O . LYS A 1 291 ? -6.346 -12.141 -3.895 1.00 82.06 291 LYS A O 1
ATOM 2333 N N . GLN A 1 292 ? -5.876 -13.551 -5.585 1.00 78.44 292 GLN A N 1
ATOM 2334 C CA . GLN A 1 292 ? -5.881 -14.814 -4.836 1.00 78.44 292 GLN A CA 1
ATOM 2335 C C . GLN A 1 292 ? -4.479 -15.427 -4.711 1.00 78.44 292 GLN A C 1
ATOM 2337 O O . GLN A 1 292 ? -4.347 -16.555 -4.249 1.00 78.44 292 GLN A O 1
ATOM 2342 N N . GLU A 1 293 ? -3.439 -14.710 -5.136 1.00 83.94 293 GLU A N 1
ATOM 2343 C CA . GLU A 1 293 ? -2.063 -15.181 -5.056 1.00 83.94 293 GLU A CA 1
ATOM 2344 C C . GLU A 1 293 ? -1.282 -14.319 -4.065 1.00 83.94 293 GLU A C 1
ATOM 2346 O O . GLU A 1 293 ? -1.261 -13.087 -4.165 1.00 83.94 293 GLU A O 1
ATOM 2351 N N . THR A 1 294 ? -0.631 -14.973 -3.108 1.00 89.62 294 THR A N 1
ATOM 2352 C CA . THR A 1 294 ? 0.330 -14.338 -2.210 1.00 89.62 294 THR A CA 1
ATOM 2353 C C . THR A 1 294 ? 1.688 -14.969 -2.462 1.00 89.62 294 THR A C 1
ATOM 2355 O O . THR A 1 294 ? 1.795 -16.189 -2.558 1.00 89.62 294 THR A O 1
ATOM 2358 N N . TRP A 1 295 ? 2.736 -14.160 -2.575 1.00 92.19 295 TRP A N 1
ATOM 2359 C CA . TRP A 1 295 ? 4.092 -14.667 -2.757 1.00 92.19 295 TRP A CA 1
ATOM 2360 C C . TRP A 1 295 ? 5.110 -13.859 -1.966 1.00 92.19 295 TRP A C 1
ATOM 2362 O O . TRP A 1 295 ? 4.891 -12.694 -1.637 1.00 92.19 295 TRP A O 1
ATOM 2372 N N . ILE A 1 296 ? 6.240 -14.497 -1.680 1.00 91.94 296 ILE A N 1
ATOM 2373 C CA . ILE A 1 296 ? 7.375 -13.914 -0.972 1.00 91.94 296 ILE A CA 1
ATOM 2374 C C . ILE A 1 296 ? 8.560 -13.845 -1.937 1.00 91.94 296 ILE A C 1
ATOM 2376 O O . ILE A 1 296 ? 8.837 -14.801 -2.665 1.00 91.94 296 ILE A O 1
ATOM 2380 N N . VAL A 1 297 ? 9.251 -12.707 -1.949 1.00 91.62 297 VAL A N 1
ATOM 2381 C CA . VAL A 1 297 ? 10.511 -12.500 -2.676 1.00 91.62 297 VAL A CA 1
ATOM 2382 C C . VAL A 1 297 ? 11.554 -11.988 -1.700 1.00 91.62 297 VAL A C 1
ATOM 2384 O O . VAL A 1 297 ? 11.249 -11.164 -0.835 1.00 91.62 297 VAL A O 1
ATOM 2387 N N . MET A 1 298 ? 12.777 -12.476 -1.865 1.00 91.94 298 MET A N 1
ATOM 2388 C CA . MET A 1 298 ? 13.957 -11.976 -1.184 1.00 91.94 298 MET A CA 1
ATOM 2389 C C . MET A 1 298 ? 14.873 -11.282 -2.185 1.00 91.94 298 MET A C 1
ATOM 2391 O O . MET A 1 298 ? 15.011 -11.725 -3.322 1.00 91.94 298 MET A O 1
ATOM 2395 N N . GLU A 1 299 ? 15.512 -10.202 -1.766 1.00 87.19 299 GLU A N 1
ATOM 2396 C CA . GLU A 1 299 ? 16.558 -9.541 -2.534 1.00 87.19 299 GLU A CA 1
ATOM 2397 C C . GLU A 1 299 ? 17.810 -9.404 -1.678 1.00 87.19 299 GLU A C 1
ATOM 2399 O O . GLU A 1 299 ? 17.721 -8.945 -0.540 1.00 87.19 299 GLU A O 1
ATOM 2404 N N . ALA A 1 300 ? 18.966 -9.750 -2.243 1.00 89.00 300 ALA A N 1
ATOM 2405 C CA . ALA A 1 300 ? 20.266 -9.399 -1.684 1.00 89.00 300 ALA A CA 1
ATOM 2406 C C . ALA A 1 300 ? 20.831 -8.173 -2.414 1.00 89.00 300 ALA A C 1
ATOM 2408 O O . ALA A 1 300 ? 20.745 -8.087 -3.648 1.00 89.00 300 ALA A O 1
ATOM 2409 N N . HIS A 1 301 ? 21.419 -7.235 -1.668 1.00 87.00 301 HIS A N 1
ATOM 2410 C CA . HIS A 1 301 ? 22.068 -6.046 -2.224 1.00 87.00 301 HIS A CA 1
ATOM 2411 C C . HIS A 1 301 ? 23.505 -5.902 -1.717 1.00 87.00 301 HIS A C 1
ATOM 2413 O O . HIS A 1 301 ? 23.784 -6.100 -0.534 1.00 87.00 301 HIS A O 1
ATOM 2419 N N . CYS A 1 302 ? 24.398 -5.491 -2.619 1.00 86.38 302 CYS A N 1
ATOM 2420 C CA . CYS A 1 302 ? 25.753 -5.048 -2.289 1.00 86.38 302 CYS A CA 1
ATOM 2421 C C . CYS A 1 302 ? 25.955 -3.594 -2.721 1.00 86.38 302 CYS A C 1
ATOM 2423 O O . CYS A 1 302 ? 25.344 -3.120 -3.686 1.00 86.38 302 CYS A O 1
ATOM 2425 N N . LYS A 1 303 ? 26.864 -2.893 -2.040 1.00 83.88 303 LYS A N 1
ATOM 2426 C CA . LYS A 1 303 ? 27.319 -1.541 -2.399 1.00 83.88 303 LYS A CA 1
ATOM 2427 C C . LYS A 1 303 ? 27.835 -1.496 -3.845 1.00 83.88 303 LYS A C 1
ATOM 2429 O O . LYS A 1 303 ? 28.619 -2.366 -4.213 1.00 83.88 303 LYS A O 1
ATOM 2434 N N . ALA A 1 304 ? 27.475 -0.492 -4.659 1.00 80.06 304 ALA A N 1
ATOM 2435 C CA . ALA A 1 304 ? 28.182 -0.286 -5.934 1.00 80.06 304 ALA A CA 1
ATOM 2436 C C . ALA A 1 304 ? 29.552 0.325 -5.659 1.00 80.06 304 ALA A C 1
ATOM 2438 O O . ALA A 1 304 ? 29.745 1.539 -5.570 1.00 80.06 304 ALA A O 1
ATOM 2439 N N . SER A 1 305 ? 30.498 -0.576 -5.471 1.00 78.44 305 SER A N 1
ATOM 2440 C CA . SER A 1 305 ? 31.929 -0.348 -5.433 1.00 78.44 305 SER A CA 1
ATOM 2441 C C . SER A 1 305 ? 32.582 -1.591 -6.017 1.00 78.44 305 SER A C 1
ATOM 2443 O O . SER A 1 305 ? 32.005 -2.668 -5.922 1.00 78.44 305 SER A O 1
ATOM 2445 N N . ILE A 1 306 ? 33.799 -1.479 -6.549 1.00 81.75 306 ILE A N 1
ATOM 2446 C CA . ILE A 1 306 ? 34.544 -2.614 -7.132 1.00 81.75 306 ILE A CA 1
ATOM 2447 C C . ILE A 1 306 ? 34.543 -3.845 -6.203 1.00 81.75 306 ILE A C 1
ATOM 2449 O O . ILE A 1 306 ? 34.400 -4.983 -6.649 1.00 81.75 306 ILE A O 1
ATOM 2453 N N . VAL A 1 307 ? 34.683 -3.618 -4.894 1.00 85.31 307 VAL A N 1
ATOM 2454 C CA . VAL A 1 307 ? 34.662 -4.676 -3.874 1.00 85.31 307 VAL A CA 1
ATOM 2455 C C . VAL A 1 307 ? 33.255 -5.255 -3.701 1.00 85.31 307 VAL A C 1
ATOM 2457 O O . VAL A 1 307 ? 33.103 -6.474 -3.697 1.00 85.31 307 VAL A O 1
ATOM 2460 N N . GLY A 1 308 ? 32.228 -4.405 -3.637 1.00 83.94 308 GLY A N 1
ATOM 2461 C CA . GLY A 1 308 ? 30.839 -4.849 -3.565 1.00 83.94 308 GLY A CA 1
ATOM 2462 C C . GLY A 1 308 ? 30.400 -5.625 -4.809 1.00 83.94 308 GLY A C 1
ATOM 2463 O O . GLY A 1 308 ? 29.702 -6.624 -4.668 1.00 83.94 308 GLY A O 1
ATOM 2464 N N . GLU A 1 309 ? 30.870 -5.266 -6.011 1.00 83.19 309 GLU A N 1
ATOM 2465 C CA . GLU A 1 309 ? 30.591 -6.034 -7.236 1.00 83.19 309 GLU A CA 1
ATOM 2466 C C . GLU A 1 309 ? 31.225 -7.419 -7.203 1.00 83.19 309 GLU A C 1
ATOM 2468 O O . GLU A 1 309 ? 30.587 -8.400 -7.596 1.00 83.19 309 GLU A O 1
ATOM 2473 N N . ARG A 1 310 ? 32.458 -7.518 -6.695 1.00 86.50 310 ARG A N 1
ATOM 2474 C CA . ARG A 1 310 ? 33.147 -8.798 -6.520 1.00 86.50 310 ARG A CA 1
ATOM 2475 C C . ARG A 1 310 ? 32.435 -9.677 -5.496 1.00 86.50 310 ARG A C 1
ATOM 2477 O O . ARG A 1 310 ? 32.229 -10.854 -5.775 1.00 86.50 310 ARG A O 1
ATOM 2484 N N . LEU A 1 311 ? 32.023 -9.110 -4.360 1.00 88.00 311 LEU A N 1
ATOM 2485 C CA . LEU A 1 311 ? 31.249 -9.818 -3.339 1.00 88.00 311 LEU A CA 1
ATOM 2486 C C . LEU A 1 311 ? 29.940 -10.348 -3.925 1.00 88.00 311 LEU A C 1
ATOM 2488 O O . LEU A 1 311 ? 29.663 -11.541 -3.858 1.00 88.00 311 LEU A O 1
ATOM 2492 N N . CYS A 1 312 ? 29.172 -9.481 -4.574 1.00 84.44 312 CYS A N 1
ATOM 2493 C CA . CYS A 1 312 ? 27.908 -9.855 -5.191 1.00 84.44 312 CYS A CA 1
ATOM 2494 C C . CYS A 1 312 ? 28.073 -10.864 -6.338 1.00 84.44 312 CYS A C 1
ATOM 2496 O O . CYS A 1 312 ? 27.171 -11.649 -6.613 1.00 84.44 312 CYS A O 1
ATOM 2498 N N . SER A 1 313 ? 29.230 -10.861 -7.003 1.00 85.94 313 SER A N 1
ATOM 2499 C CA . SER A 1 313 ? 29.561 -11.819 -8.058 1.00 85.94 313 SER A CA 1
ATOM 2500 C C . SER A 1 313 ? 30.116 -13.144 -7.544 1.00 85.94 313 SER A C 1
ATOM 2502 O O . SER A 1 313 ? 30.270 -14.064 -8.351 1.00 85.94 313 SER A O 1
ATOM 2504 N N . SER A 1 314 ? 30.431 -13.240 -6.253 1.00 88.44 314 SER A N 1
ATOM 2505 C CA . SER A 1 314 ? 30.962 -14.451 -5.637 1.00 88.44 314 SER A CA 1
ATOM 2506 C C . SER A 1 314 ? 29.869 -15.494 -5.412 1.00 88.44 314 SER A C 1
ATOM 2508 O O . SER A 1 314 ? 28.682 -15.171 -5.292 1.00 88.44 314 SER A O 1
ATOM 2510 N N . ASP A 1 315 ? 30.282 -16.756 -5.319 1.00 88.75 315 ASP A N 1
ATOM 2511 C CA . ASP A 1 315 ? 29.361 -17.873 -5.111 1.00 88.75 315 ASP A CA 1
ATOM 2512 C C . ASP A 1 315 ? 28.588 -17.748 -3.796 1.00 88.75 315 ASP A C 1
ATOM 2514 O O . ASP A 1 315 ? 27.436 -18.171 -3.726 1.00 88.75 315 ASP A O 1
ATOM 2518 N N . SER A 1 316 ? 29.168 -17.101 -2.776 1.00 86.00 316 SER A N 1
ATOM 2519 C CA . SER A 1 316 ? 28.527 -16.925 -1.470 1.00 86.00 316 SER A CA 1
ATOM 2520 C C . SER A 1 316 ? 27.268 -16.056 -1.527 1.00 86.00 316 SER A C 1
ATOM 2522 O O . SER A 1 316 ? 26.349 -16.300 -0.747 1.00 86.00 316 SER A O 1
ATOM 2524 N N . VAL A 1 317 ? 27.190 -15.093 -2.458 1.00 88.56 317 VAL A N 1
ATOM 2525 C CA . VAL A 1 317 ? 26.020 -14.212 -2.632 1.00 88.56 317 VAL A CA 1
ATOM 2526 C C . VAL A 1 317 ? 25.119 -14.683 -3.770 1.00 88.56 317 VAL A C 1
ATOM 2528 O O . VAL A 1 317 ? 23.900 -14.733 -3.604 1.00 88.56 317 VAL A O 1
ATOM 2531 N N . LYS A 1 318 ? 25.692 -15.101 -4.907 1.00 88.50 318 LYS A N 1
ATOM 2532 C CA . LYS A 1 318 ? 24.919 -15.558 -6.076 1.00 88.50 318 LYS A CA 1
ATOM 2533 C C . LYS A 1 318 ? 24.019 -16.751 -5.786 1.00 88.50 318 LYS A C 1
ATOM 2535 O O . LYS A 1 318 ? 22.963 -16.879 -6.403 1.00 88.50 318 LYS A O 1
ATOM 2540 N N . ILE A 1 319 ? 24.423 -17.621 -4.863 1.00 90.56 319 ILE A N 1
ATOM 2541 C CA . ILE A 1 319 ? 23.653 -18.816 -4.519 1.00 90.56 319 ILE A CA 1
ATOM 2542 C C . ILE A 1 319 ? 22.477 -18.511 -3.576 1.00 90.56 319 ILE A C 1
ATOM 2544 O O . ILE A 1 319 ? 21.551 -19.315 -3.477 1.00 90.56 319 ILE A O 1
ATOM 2548 N N . LEU A 1 320 ? 22.464 -17.355 -2.898 1.00 92.06 320 LEU A N 1
ATOM 2549 C CA . LEU A 1 320 ? 21.454 -17.027 -1.883 1.00 92.06 320 LEU A CA 1
ATOM 2550 C C . LEU A 1 320 ? 20.014 -17.060 -2.419 1.00 92.06 320 LEU A C 1
ATOM 2552 O O . LEU A 1 320 ? 19.184 -17.676 -1.751 1.00 92.06 320 LEU A O 1
ATOM 2556 N N . PRO A 1 321 ? 19.695 -16.497 -3.605 1.00 90.00 321 PRO A N 1
ATOM 2557 C CA . PRO A 1 321 ? 18.405 -16.695 -4.270 1.00 90.00 321 PRO A CA 1
ATOM 2558 C C . PRO A 1 321 ? 17.943 -18.156 -4.354 1.00 90.00 321 PRO A C 1
ATOM 2560 O O . PRO A 1 321 ? 16.786 -18.453 -4.058 1.00 90.00 321 PRO A O 1
ATOM 2563 N N . ALA A 1 322 ? 18.845 -19.064 -4.737 1.00 88.94 322 ALA A N 1
ATOM 2564 C CA . ALA A 1 322 ? 18.537 -20.480 -4.915 1.00 88.94 322 ALA A CA 1
ATOM 2565 C C . ALA A 1 322 ? 18.366 -21.195 -3.566 1.00 88.94 322 ALA A C 1
ATOM 2567 O O . ALA A 1 322 ? 17.384 -21.908 -3.373 1.00 88.94 322 ALA A O 1
ATOM 2568 N N . ILE A 1 323 ? 19.263 -20.948 -2.602 1.00 92.62 323 ILE A N 1
ATOM 2569 C CA . ILE A 1 323 ? 19.148 -21.520 -1.249 1.00 92.62 323 ILE A CA 1
ATOM 2570 C C . ILE A 1 323 ? 17.872 -21.024 -0.565 1.00 92.62 323 ILE A C 1
ATOM 2572 O O . ILE A 1 323 ? 17.213 -21.791 0.130 1.00 92.62 323 ILE A O 1
ATOM 2576 N N . PHE A 1 324 ? 17.507 -19.755 -0.751 1.00 93.81 324 PHE A N 1
ATOM 2577 C CA . PHE A 1 324 ? 16.270 -19.202 -0.206 1.00 93.81 324 PHE A CA 1
ATOM 2578 C C . PHE A 1 324 ? 15.049 -19.959 -0.720 1.00 93.81 324 PHE A C 1
ATOM 2580 O O . PHE A 1 324 ? 14.217 -20.399 0.071 1.00 93.81 324 PHE A O 1
ATOM 2587 N N . GLN A 1 325 ? 14.971 -20.160 -2.035 1.00 90.12 325 GLN A N 1
ATOM 2588 C CA . GLN A 1 325 ? 13.878 -20.902 -2.648 1.00 90.12 325 GLN A CA 1
ATOM 2589 C C . GLN A 1 325 ? 13.814 -22.346 -2.140 1.00 90.12 325 GLN A C 1
ATOM 2591 O O . GLN A 1 325 ? 12.734 -22.803 -1.763 1.00 90.12 325 GLN A O 1
ATOM 2596 N N . ASP A 1 326 ? 14.952 -23.038 -2.072 1.00 90.06 326 ASP A N 1
ATOM 2597 C CA . ASP A 1 326 ? 15.043 -24.408 -1.559 1.00 90.06 326 ASP A CA 1
ATOM 2598 C C . ASP A 1 326 ? 14.597 -24.495 -0.088 1.00 90.06 326 ASP A C 1
ATOM 2600 O O . ASP A 1 326 ? 13.721 -25.282 0.268 1.00 90.06 326 ASP A O 1
ATOM 2604 N N . ARG A 1 327 ? 15.087 -23.589 0.767 1.00 90.56 327 ARG A N 1
ATOM 2605 C CA . ARG A 1 327 ? 14.735 -23.538 2.197 1.00 90.56 327 ARG A CA 1
ATOM 2606 C C . ARG A 1 327 ? 13.267 -23.241 2.463 1.00 90.56 327 ARG A C 1
ATOM 2608 O O . ARG A 1 327 ? 12.729 -23.718 3.463 1.00 90.56 327 ARG A O 1
ATOM 2615 N N . LEU A 1 328 ? 12.634 -22.430 1.621 1.00 90.31 328 LEU A N 1
ATOM 2616 C CA . LEU A 1 328 ? 11.211 -22.135 1.748 1.00 90.31 328 LEU A CA 1
ATOM 2617 C C . LEU A 1 328 ? 10.333 -23.241 1.147 1.00 90.31 328 LEU A C 1
ATOM 2619 O O . LEU A 1 328 ? 9.223 -23.440 1.631 1.00 90.31 328 LEU A O 1
ATOM 2623 N N . SER A 1 329 ? 10.822 -23.964 0.137 1.00 81.00 329 SER A N 1
ATOM 2624 C CA . SER A 1 329 ? 10.082 -25.052 -0.521 1.00 81.00 329 SER A CA 1
ATOM 2625 C C . SER A 1 329 ? 10.223 -26.397 0.200 1.00 81.00 329 SER A C 1
ATOM 2627 O O . SER A 1 329 ? 9.364 -27.262 0.050 1.00 81.00 329 SER A O 1
ATOM 2629 N N . ALA A 1 330 ? 11.275 -26.576 1.003 1.00 73.00 330 ALA A N 1
ATOM 2630 C CA . ALA A 1 330 ? 11.452 -27.739 1.864 1.00 73.00 330 ALA A CA 1
ATOM 2631 C C . ALA A 1 330 ? 10.382 -27.771 2.972 1.00 73.00 330 ALA A C 1
ATOM 2633 O O . ALA A 1 330 ? 10.173 -26.765 3.662 1.00 73.00 330 ALA A O 1
ATOM 2634 N N . ASN A 1 331 ? 9.718 -28.924 3.134 1.00 54.41 331 ASN A N 1
ATOM 2635 C CA . ASN A 1 331 ? 8.638 -29.149 4.109 1.00 54.41 331 ASN A CA 1
ATOM 2636 C C . ASN A 1 331 ? 9.061 -28.816 5.544 1.00 54.41 331 ASN A C 1
ATOM 2638 O O . ASN A 1 331 ? 10.057 -29.395 6.024 1.00 54.41 331 ASN A O 1
#

Nearest PDB structures (foldseek):
  5ew5-assembly4_D  TM=2.693E-01  e=2.341E-01  Escherichia coli
  2b5u-assembly2_C  TM=2.000E-01  e=2.928E-01  Escherichia coli
  7p3r-assembly1_C  TM=3.557E-01  e=5.378E+00  Vibrio cholerae O1 biovar El Tor str. N16961
  8i4v-assembly1_A  TM=3.340E-01  e=6.727E+00  Saccharomyces cerevisiae S288C
  7nsu-assembly1_D  TM=2.701E-01  e=3.437E+00  Escherichia coli

Sequence (331 aa):
MTKINKKTGFGFSLIRQALLVGLAGLLLAQPASAERKRFYRYIDEGGRTVINYTIPPKYAAKGYEIINENGMVLKKIAAALTRQEYKAQQDAKRQAKLLQAKATKKKAEQSRLDAILTSTYTSVQDILYSMLKKLGNLETQINVTQGNIGRLNDQATDFLTNAANLERAGKAIPASLTRNIHDTRRQIAESQSFIEKKKAEKSQIRSRHMEDIVRFQQIREREPHRFIRYPSQRVSCFSPNQCQKLWQKAVRFVEQKATEPLEVQQDGLLITRQPNQSESVSMMLTQVSQKQETWIVMEAHCKASIVGERLCSSDSVKILPAIFQDRLSAN

Solvent-accessible surface area (backbone atoms only — not comparable to full-atom values): 19004 Å² total; per-residue (Å²): 133,90,83,89,88,90,82,88,83,91,81,82,86,86,94,76,90,83,79,98,76,87,87,84,89,86,84,88,80,77,78,78,78,71,79,72,63,59,31,34,38,35,63,50,98,85,72,45,82,46,77,34,82,66,75,58,75,87,44,58,53,64,17,40,31,36,20,42,88,88,69,48,80,75,45,80,46,72,47,61,71,51,77,65,57,45,48,52,52,50,51,50,52,52,50,51,51,50,51,51,52,52,50,50,52,53,49,53,51,50,52,51,54,50,51,50,52,56,72,75,29,93,45,68,65,49,51,49,52,55,47,51,54,54,46,49,55,49,48,52,53,40,53,55,44,50,53,49,41,52,56,42,50,54,53,40,48,54,49,50,51,53,44,52,53,32,50,76,69,74,39,84,72,54,70,67,58,57,48,49,43,51,52,40,53,49,51,43,54,52,45,50,53,50,40,54,54,48,54,52,47,45,53,52,52,53,54,54,50,50,54,49,46,57,49,51,49,57,55,50,74,74,48,95,62,74,48,49,77,49,70,29,69,78,48,75,36,89,45,74,69,52,40,52,53,44,48,57,51,50,52,54,51,45,72,73,65,34,68,36,59,83,68,43,81,53,96,53,36,36,33,29,36,78,39,85,48,51,88,27,35,13,35,35,39,42,50,48,78,56,99,88,46,31,33,37,36,42,34,41,36,19,25,60,42,78,58,6,50,50,50,51,68,30,70,84,47,60,45,45,35,58,53,51,50,51,64,59,68,55,132

Secondary structure (DSSP, 8-state):
---------------S-------SS-------------EEEEE-TTS-EEEESS--HHHHTT-EEEE-TTS-EEEEEPPPPPHHHHHHHHHHHHHHHHHHHHHHHHHHHHHHHHHHHHHH-SSHHHHHHHHHHHHHHHHHHHHHHHHHHHHHHHHHHHHHHHHHH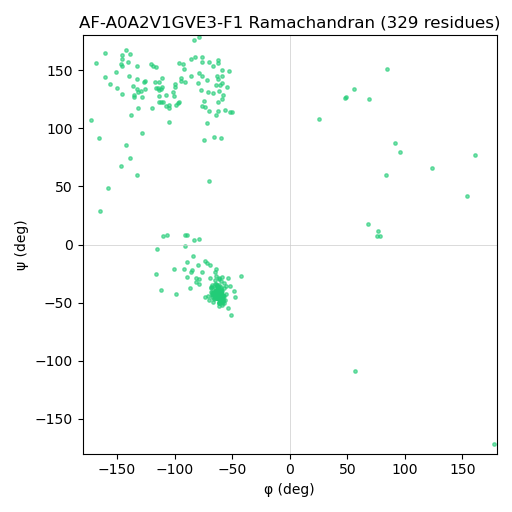HHHTTPPPPHHHHHHHHHHHHHHHHHHHHHHHHHHHHHHHHHHHHHHHHHHHHHHHHS--SEEEEEPPPEEE-SHHHHHHHHHHHHHHHHHH-SSPEEEEETTEEEEPP--STT--EEEEEEEEETTEEEEEEEEEEESSHHHHHHHHSHHHHTHHHHHHHHHH--

pLDDT: mean 83.74, std 15.34, range [36.16, 98.56]

Organism: NCBI:txid2080658